Protein AF-0000000083107627 (afdb_homodimer)

Foldseek 3Di:
DVLVVLLVCLCPDPVLVVVLVVLVVVVVVVVVVVQQVQWDADPVGDTHGDPVVVVVVVVVVVDDLVRDDPVVVVVVVVSVVSSVVSSVCSSPVVD/DVLVVLLVCLCPDPVLVVVLVVLVVVVVVVVVVVQQVQWDADPVGDTHGDPVVVVVVVVVVVDDLVRDDPVVVVVVVVSVVSSVVSSVCSSPVVD

Radius of gyration: 18.63 Å; Cα contacts (8 Å, |Δi|>4): 194; chains: 2; bounding box: 38×58×36 Å

pLDDT: mean 94.99, std 8.54, range [47.91, 98.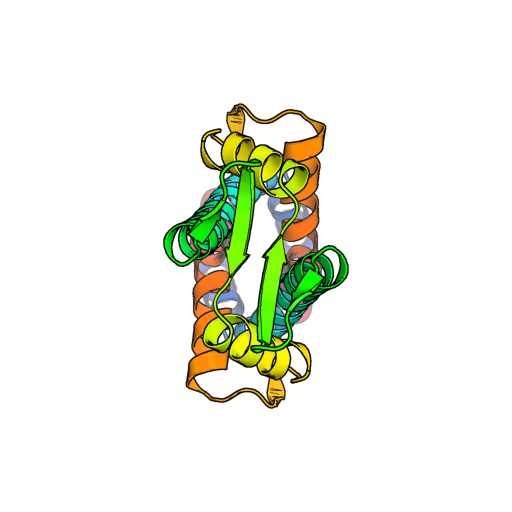94]

Structure (mmCIF, N/CA/C/O backbone):
data_AF-0000000083107627-model_v1
#
loop_
_entity.id
_entity.type
_entity.pdbx_description
1 polymer 'Uncharacterized protein'
#
loop_
_atom_site.group_PDB
_atom_site.id
_atom_site.type_symbol
_atom_site.label_atom_id
_atom_site.label_alt_id
_atom_site.label_comp_id
_atom_site.label_asym_id
_atom_site.label_entity_id
_atom_site.label_seq_id
_atom_site.pdbx_PDB_ins_code
_atom_site.Cartn_x
_atom_site.Cartn_y
_atom_site.Cartn_z
_atom_site.occupancy
_atom_site.B_iso_or_equiv
_atom_site.auth_seq_id
_atom_site.auth_comp_id
_atom_site.auth_asym_id
_atom_site.auth_atom_id
_atom_site.pdbx_PDB_model_num
ATOM 1 N N . MET A 1 1 ? 0.238 24.922 19.984 1 58.12 1 MET A N 1
ATOM 2 C CA . MET A 1 1 ? -0.74 24.125 20.719 1 58.12 1 MET A CA 1
ATOM 3 C C . MET A 1 1 ? -2.041 24 19.938 1 58.12 1 MET A C 1
ATOM 5 O O . MET A 1 1 ? -2.523 22.891 19.703 1 58.12 1 MET A O 1
ATOM 9 N N . GLN A 1 2 ? -2.666 25.109 19.5 1 65.56 2 GLN A N 1
ATOM 10 C CA . GLN A 1 2 ? -3.914 25.141 18.75 1 65.56 2 GLN A CA 1
ATOM 11 C C . GLN A 1 2 ? -3.736 24.516 17.375 1 65.56 2 GLN A C 1
ATOM 13 O O . GLN A 1 2 ? -4.586 23.734 16.922 1 65.56 2 GLN A O 1
ATOM 18 N N . SER A 1 3 ? -2.502 24.594 16.922 1 80.25 3 SER A N 1
ATOM 19 C CA . SER A 1 3 ? -2.219 24.078 15.578 1 80.25 3 SER A CA 1
ATOM 20 C C . SER A 1 3 ? -2.043 22.562 15.586 1 80.25 3 SER A C 1
ATOM 22 O O . SER A 1 3 ? -2.531 21.875 14.688 1 80.25 3 SER A O 1
ATOM 24 N N . ASP A 1 4 ? -1.704 22.078 16.75 1 85.44 4 ASP A N 1
ATOM 25 C CA . ASP A 1 4 ? -1.483 20.641 16.859 1 85.44 4 ASP A CA 1
ATOM 26 C C . ASP A 1 4 ? -2.809 19.891 16.953 1 85.44 4 ASP A C 1
ATOM 28 O O . ASP A 1 4 ? -2.98 18.844 16.328 1 85.44 4 ASP A O 1
ATOM 32 N N . ASN A 1 5 ? -3.664 20.438 17.688 1 89.88 5 ASN A N 1
ATOM 33 C CA . ASN A 1 5 ? -4.965 19.797 17.859 1 89.88 5 ASN A CA 1
ATOM 34 C C . ASN A 1 5 ? -5.746 19.781 16.547 1 89.88 5 ASN A C 1
ATOM 36 O O . ASN A 1 5 ? -6.426 18.797 16.234 1 89.88 5 ASN A O 1
ATOM 40 N N . HIS A 1 6 ? -5.66 20.875 15.906 1 89.44 6 HIS A N 1
ATOM 41 C CA . HIS A 1 6 ? -6.336 20.938 14.609 1 89.44 6 HIS A CA 1
ATOM 42 C C . HIS A 1 6 ? -5.762 19.922 13.633 1 89.44 6 HIS A C 1
ATOM 44 O O . HIS A 1 6 ? -6.512 19.219 12.953 1 89.44 6 HIS A O 1
ATOM 50 N N . ILE A 1 7 ? -4.473 19.812 13.578 1 91.56 7 ILE A N 1
ATOM 51 C CA . ILE A 1 7 ? -3.803 18.859 12.703 1 91.56 7 ILE A CA 1
ATOM 52 C C . ILE A 1 7 ? -4.262 17.438 13.039 1 91.56 7 ILE A C 1
ATOM 54 O O . ILE A 1 7 ? -4.648 16.672 12.148 1 91.56 7 ILE A O 1
ATOM 58 N N . ARG A 1 8 ? -4.293 17.172 14.25 1 92.69 8 ARG A N 1
ATOM 59 C CA . ARG A 1 8 ? -4.695 15.836 14.688 1 92.69 8 ARG A CA 1
ATOM 60 C C . ARG A 1 8 ? -6.156 15.562 14.344 1 92.69 8 ARG A C 1
ATOM 62 O O . ARG A 1 8 ? -6.5 14.477 13.867 1 92.69 8 ARG A O 1
ATOM 69 N N . LYS A 1 9 ? -6.973 16.531 14.625 1 93.75 9 LYS A N 1
ATOM 70 C CA . LYS A 1 9 ? -8.398 16.391 14.344 1 93.75 9 LYS A CA 1
ATOM 71 C C . LYS A 1 9 ? -8.641 16.125 12.859 1 93.75 9 LYS A C 1
ATOM 73 O O . LYS A 1 9 ? -9.414 15.242 12.5 1 93.75 9 LYS A O 1
ATOM 78 N N . VAL A 1 10 ? -7.957 16.812 12 1 94.81 10 VAL A N 1
ATOM 79 C CA . VAL A 1 10 ? -8.133 16.656 10.555 1 94.81 10 VAL A CA 1
ATOM 80 C C . VAL A 1 10 ? -7.609 15.297 10.109 1 94.81 10 VAL A C 1
ATOM 82 O O . VAL A 1 10 ? -8.281 14.578 9.367 1 94.81 10 VAL A O 1
ATOM 85 N N . LEU A 1 11 ? -6.453 14.891 10.625 1 94.56 11 LEU A N 1
ATOM 86 C CA . LEU A 1 11 ? -5.805 13.664 10.172 1 94.56 11 LEU A CA 1
ATOM 87 C C . LEU A 1 11 ? -6.539 12.43 10.695 1 94.56 11 LEU A C 1
ATOM 89 O O . LEU A 1 11 ? -6.438 11.352 10.117 1 94.56 11 LEU A O 1
ATOM 93 N N . GLU A 1 12 ? -7.324 12.672 11.695 1 92.06 12 GLU A N 1
ATOM 94 C CA . GLU A 1 12 ? -8.031 11.547 12.289 1 92.06 12 GLU A CA 1
ATOM 95 C C . GLU A 1 12 ? -9.508 11.547 11.898 1 92.06 12 GLU A C 1
ATOM 97 O O . GLU A 1 12 ? -10.273 10.703 12.352 1 92.06 12 GLU A O 1
ATOM 102 N N . SER A 1 13 ? -9.875 12.453 11.055 1 95.81 13 SER A N 1
ATOM 103 C CA . SER A 1 13 ? -11.273 12.555 10.664 1 95.81 13 SER A CA 1
ATOM 104 C C . SER A 1 13 ? -11.695 11.375 9.797 1 95.81 13 SER A C 1
ATOM 106 O O . SER A 1 13 ? -10.906 10.875 8.992 1 95.81 13 SER A O 1
ATOM 108 N N . ASP A 1 14 ? -12.914 10.992 9.914 1 96 14 ASP A N 1
ATOM 109 C CA . ASP A 1 14 ? -13.477 9.906 9.117 1 96 14 ASP A CA 1
ATOM 110 C C . ASP A 1 14 ? -13.461 10.258 7.629 1 96 14 ASP A C 1
ATOM 112 O O . ASP A 1 14 ? -13.273 9.375 6.785 1 96 14 ASP A O 1
ATOM 116 N N . GLU A 1 15 ? -13.688 11.445 7.375 1 96 15 GLU A N 1
ATOM 117 C CA . GLU A 1 15 ? -13.727 11.883 5.984 1 96 15 GLU A CA 1
ATOM 118 C C . GLU A 1 15 ? -12.375 11.695 5.309 1 96 15 GLU A C 1
ATOM 120 O O . GLU A 1 15 ? -12.289 11.133 4.215 1 96 15 GLU A O 1
ATOM 125 N N . LEU A 1 16 ? -11.375 12.188 5.934 1 97.19 16 LEU A N 1
ATOM 126 C CA . LEU A 1 16 ? -10.047 12.023 5.352 1 97.19 16 LEU A CA 1
ATOM 127 C C . LEU A 1 16 ? -9.664 10.547 5.266 1 97.19 16 LEU A C 1
ATOM 129 O O . LEU A 1 16 ? -9.117 10.102 4.258 1 97.19 16 LEU A O 1
ATOM 133 N N . MET A 1 17 ? -9.938 9.828 6.332 1 97.75 17 MET A N 1
ATOM 134 C CA . MET A 1 17 ? -9.633 8.398 6.348 1 97.75 17 MET A CA 1
ATOM 135 C C . MET A 1 17 ? -10.281 7.699 5.156 1 97.75 17 MET A C 1
ATOM 13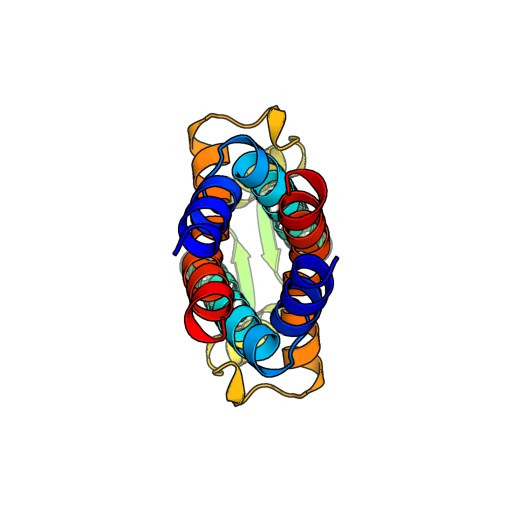7 O O . MET A 1 17 ? -9.633 6.891 4.484 1 97.75 17 MET A O 1
ATOM 141 N N . SER A 1 18 ? -11.516 8.023 4.961 1 97.81 18 SER A N 1
ATOM 142 C CA . SER A 1 18 ? -12.227 7.406 3.848 1 97.81 18 SER A CA 1
ATOM 143 C C . SER A 1 18 ? -11.57 7.754 2.516 1 97.81 18 SER A C 1
ATOM 145 O O . SER A 1 18 ? -11.414 6.891 1.65 1 97.81 18 SER A O 1
ATOM 147 N N . ARG A 1 19 ? -11.172 8.922 2.289 1 98 19 ARG A N 1
ATOM 148 C CA . ARG A 1 19 ? -10.531 9.352 1.052 1 98 19 ARG A CA 1
ATOM 149 C C . ARG A 1 19 ? -9.188 8.648 0.866 1 98 19 ARG A C 1
ATOM 151 O O . ARG A 1 19 ? -8.875 8.172 -0.227 1 98 19 ARG A O 1
ATOM 158 N N . LEU A 1 20 ? -8.422 8.602 1.907 1 98.5 20 LEU A N 1
ATOM 159 C CA . LEU A 1 20 ? -7.117 7.957 1.835 1 98.5 20 LEU A CA 1
ATOM 160 C C . LEU A 1 20 ? -7.262 6.449 1.642 1 98.5 20 LEU A C 1
ATOM 162 O O . LEU A 1 20 ? -6.496 5.84 0.893 1 98.5 20 LEU A O 1
ATOM 166 N N . ALA A 1 21 ? -8.234 5.879 2.311 1 98.56 21 ALA A N 1
ATOM 167 C CA . ALA A 1 21 ? -8.461 4.441 2.182 1 98.56 21 ALA A CA 1
ATOM 168 C C . ALA A 1 21 ? -8.898 4.078 0.764 1 98.56 21 ALA A C 1
ATOM 170 O O . ALA A 1 21 ? -8.555 3.008 0.258 1 98.56 21 ALA A O 1
ATOM 171 N N . ALA A 1 22 ? -9.688 4.949 0.17 1 98.5 22 ALA A N 1
ATOM 172 C CA . ALA A 1 22 ? -10.086 4.727 -1.218 1 98.5 22 ALA A CA 1
ATOM 173 C C . ALA A 1 22 ? -8.875 4.703 -2.139 1 98.5 22 ALA A C 1
ATOM 175 O O . ALA A 1 22 ? -8.781 3.867 -3.041 1 98.5 22 ALA A O 1
ATOM 176 N N . VAL A 1 23 ? -7.906 5.578 -1.954 1 98.06 23 VAL A N 1
ATOM 177 C CA . VAL A 1 23 ? -6.66 5.602 -2.717 1 98.06 23 VAL A CA 1
ATOM 178 C C . VAL A 1 23 ? -5.875 4.316 -2.459 1 98.06 23 VAL A C 1
ATOM 180 O O . VAL A 1 23 ? -5.348 3.707 -3.395 1 98.06 23 VAL A O 1
ATOM 183 N N . GLU A 1 24 ? -5.828 3.951 -1.203 1 98.31 24 GLU A N 1
ATOM 184 C CA . GLU A 1 24 ? -5.168 2.705 -0.831 1 98.31 24 GLU A CA 1
ATOM 185 C C . GLU A 1 24 ? -5.785 1.515 -1.561 1 98.31 24 GLU A C 1
ATOM 187 O O . GLU A 1 24 ? -5.066 0.666 -2.094 1 98.31 24 GLU A O 1
ATOM 192 N N . HIS A 1 25 ? -7.062 1.448 -1.613 1 98.69 25 HIS A N 1
ATOM 193 C CA . HIS A 1 25 ? -7.77 0.374 -2.299 1 98.69 25 HIS A CA 1
ATOM 194 C C . HIS A 1 25 ? -7.414 0.335 -3.781 1 98.69 25 HIS A C 1
ATOM 196 O O . HIS A 1 25 ? -7.078 -0.725 -4.316 1 98.69 25 HIS A O 1
ATOM 202 N N . GLU A 1 26 ? -7.469 1.483 -4.363 1 97.88 26 GLU A N 1
ATOM 203 C CA . GLU A 1 26 ? -7.168 1.561 -5.789 1 97.88 26 GLU A CA 1
ATOM 204 C C . GLU A 1 26 ? -5.73 1.133 -6.074 1 97.88 26 GLU A C 1
ATOM 206 O O . GLU A 1 26 ? -5.469 0.43 -7.051 1 97.88 26 GLU A O 1
ATOM 211 N N . ARG A 1 27 ? -4.875 1.553 -5.277 1 97.5 27 ARG A N 1
ATOM 212 C CA . ARG A 1 27 ? -3.459 1.249 -5.465 1 97.5 27 ARG A CA 1
ATOM 213 C C . ARG A 1 27 ? -3.207 -0.253 -5.383 1 97.5 27 ARG A C 1
ATOM 215 O O . ARG A 1 27 ? -2.613 -0.837 -6.293 1 97.5 27 ARG A O 1
ATOM 222 N N . TRP A 1 28 ? -3.617 -0.887 -4.324 1 97.5 28 TRP A N 1
ATOM 223 C CA . TRP A 1 28 ? -3.311 -2.309 -4.199 1 97.5 28 TRP A CA 1
ATOM 224 C C . TRP A 1 28 ? -4.125 -3.129 -5.191 1 97.5 28 TRP A C 1
ATOM 226 O O . TRP A 1 28 ? -3.66 -4.16 -5.684 1 97.5 28 TRP A O 1
ATOM 236 N N . ALA A 1 29 ? -5.332 -2.668 -5.527 1 98.19 29 ALA A N 1
ATOM 237 C CA . ALA A 1 29 ? -6.109 -3.352 -6.555 1 98.19 29 ALA A CA 1
ATOM 238 C C . ALA A 1 29 ? -5.391 -3.322 -7.902 1 98.19 29 ALA A C 1
ATOM 240 O O . ALA A 1 29 ? -5.352 -4.328 -8.617 1 98.19 29 ALA A O 1
ATOM 241 N N . HIS A 1 30 ? -4.879 -2.189 -8.25 1 97.44 30 HIS A N 1
ATOM 242 C CA . HIS A 1 30 ? -4.129 -2.064 -9.492 1 97.44 30 HIS A CA 1
ATOM 243 C C . HIS A 1 30 ? -2.918 -2.992 -9.5 1 97.44 30 HIS A C 1
ATOM 245 O O . HIS A 1 30 ? -2.66 -3.674 -10.5 1 97.44 30 HIS A O 1
ATOM 251 N N . TRP A 1 31 ? -2.146 -2.992 -8.422 1 96.19 31 TRP A N 1
ATOM 252 C CA . TRP A 1 31 ? -0.985 -3.869 -8.312 1 96.19 31 TRP A CA 1
ATOM 253 C C . TRP A 1 31 ? -1.4 -5.336 -8.391 1 96.19 31 TRP A C 1
ATOM 255 O O . TRP A 1 31 ? -0.764 -6.133 -9.086 1 96.19 31 TRP A O 1
ATOM 265 N N . GLN A 1 32 ? -2.484 -5.68 -7.676 1 97.94 32 GLN A N 1
ATOM 266 C CA . GLN A 1 32 ? -2.957 -7.059 -7.711 1 97.94 32 GLN A CA 1
ATOM 267 C C . GLN A 1 32 ? -3.416 -7.449 -9.109 1 97.94 32 GLN A C 1
ATOM 269 O O . GLN A 1 32 ? -3.176 -8.57 -9.562 1 97.94 32 GLN A O 1
ATOM 274 N N . GLN A 1 33 ? -4.062 -6.559 -9.766 1 98.31 33 GLN A N 1
ATOM 275 C CA . GLN A 1 33 ? -4.453 -6.812 -11.148 1 98.31 33 GLN A CA 1
ATOM 276 C C . GLN A 1 33 ? -3.23 -7.055 -12.031 1 98.31 33 GLN A C 1
ATOM 278 O O . GLN A 1 33 ? -3.254 -7.918 -12.906 1 98.31 33 GLN A O 1
ATOM 283 N N . TYR A 1 34 ? -2.215 -6.246 -11.891 1 98 34 TYR A N 1
ATOM 284 C CA . TYR A 1 34 ? -0.953 -6.445 -12.602 1 98 34 TYR A CA 1
ATOM 285 C C . TYR A 1 34 ? -0.431 -7.863 -12.391 1 98 34 TYR A C 1
ATOM 287 O O . TYR A 1 34 ? -0.009 -8.523 -13.344 1 98 34 TYR A O 1
ATOM 295 N N . VAL A 1 35 ? -0.414 -8.367 -11.117 1 97.88 35 VAL A N 1
ATOM 296 C CA . VAL A 1 35 ? 0.028 -9.727 -10.805 1 97.88 35 VAL A CA 1
ATOM 297 C C . VAL A 1 35 ? -0.824 -10.734 -11.562 1 97.88 35 VAL A C 1
ATOM 299 O O . VAL A 1 35 ? -0.294 -11.672 -12.172 1 97.88 35 VAL A O 1
ATOM 302 N N . HIS A 1 36 ? -2.068 -10.547 -11.539 1 98.38 36 HIS A N 1
ATOM 303 C CA . HIS A 1 36 ? -2.975 -11.453 -12.242 1 98.38 36 HIS A CA 1
ATOM 304 C C . HIS A 1 36 ? -2.717 -11.438 -13.742 1 98.38 36 HIS A C 1
ATOM 306 O O . HIS A 1 36 ? -2.668 -12.5 -14.375 1 98.38 36 HIS A O 1
ATOM 312 N N . ASP A 1 37 ? -2.484 -10.258 -14.25 1 98.19 37 ASP A N 1
ATOM 313 C CA . ASP A 1 37 ? -2.287 -10.102 -15.688 1 98.19 37 ASP A CA 1
ATOM 314 C C . ASP A 1 37 ? -0.979 -10.75 -16.141 1 98.19 37 ASP A C 1
ATOM 316 O O . ASP A 1 37 ? -0.853 -11.172 -17.297 1 98.19 37 ASP A O 1
ATOM 320 N N . HIS A 1 38 ? -0.072 -10.812 -15.297 1 98.06 38 HIS A N 1
ATOM 321 C CA . HIS A 1 38 ? 1.235 -11.352 -15.648 1 98.06 38 HIS A CA 1
ATOM 322 C C . HIS A 1 38 ? 1.35 -12.82 -15.242 1 98.06 38 HIS A C 1
ATOM 324 O O . HIS A 1 38 ? 2.365 -13.461 -15.516 1 98.06 38 HIS A O 1
ATOM 330 N N . GLY A 1 39 ? 0.326 -13.266 -14.523 1 98.44 39 GLY A N 1
ATOM 331 C CA . GLY A 1 39 ? 0.262 -14.68 -14.203 1 98.44 39 GLY A CA 1
ATOM 332 C C . GLY A 1 39 ? -0.558 -15.484 -15.195 1 98.44 39 GLY A C 1
ATOM 333 O O . GLY A 1 39 ? -1.185 -14.914 -16.094 1 98.44 39 GLY A O 1
ATOM 334 N N . GLU A 1 40 ? -0.455 -16.797 -15.047 1 98.5 40 GLU A N 1
ATOM 335 C CA . GLU A 1 40 ? -1.278 -17.703 -15.828 1 98.5 40 GLU A CA 1
ATOM 336 C C . GLU A 1 40 ? -2.385 -18.328 -14.977 1 98.5 40 GLU A C 1
ATOM 338 O O . GLU A 1 40 ? -2.107 -19.016 -14 1 98.5 40 GLU A O 1
ATOM 343 N N . ARG A 1 41 ? -3.543 -18.078 -15.445 1 98.31 41 ARG A N 1
ATOM 344 C CA . ARG A 1 41 ? -4.684 -18.672 -14.766 1 98.31 41 ARG A CA 1
ATOM 345 C C . ARG A 1 41 ? -4.848 -20.141 -15.141 1 98.31 41 ARG A C 1
ATOM 347 O O . ARG A 1 41 ? -4.918 -20.484 -16.328 1 98.31 41 ARG A O 1
ATOM 354 N N . ARG A 1 42 ? -5.008 -20.969 -14.117 1 98.19 42 ARG A N 1
ATOM 355 C CA . ARG A 1 42 ? -5.219 -22.391 -14.375 1 98.19 42 ARG A CA 1
ATOM 356 C C . ARG A 1 42 ? -6.707 -22.734 -14.359 1 98.19 42 ARG A C 1
ATOM 358 O O . ARG A 1 42 ? -7.527 -21.938 -13.914 1 98.19 42 ARG A O 1
ATOM 365 N N . ASP A 1 43 ? -7.035 -23.922 -14.781 1 98.38 43 ASP A N 1
ATOM 366 C CA . ASP A 1 43 ? -8.43 -24.359 -14.898 1 98.38 43 ASP A CA 1
ATOM 367 C C . ASP A 1 43 ? -9.094 -24.406 -13.523 1 98.38 43 ASP A C 1
ATOM 369 O O . ASP A 1 43 ? -10.297 -24.156 -13.406 1 98.38 43 ASP A O 1
ATOM 373 N N . ASP A 1 44 ? -8.32 -24.688 -12.547 1 98.38 44 ASP A N 1
ATOM 374 C CA . ASP A 1 44 ? -8.898 -24.828 -11.211 1 98.38 44 ASP A CA 1
ATOM 375 C C . ASP A 1 44 ? -9.062 -23.469 -10.539 1 98.38 44 ASP A C 1
ATOM 377 O O . ASP A 1 44 ? -9.539 -23.375 -9.406 1 98.38 44 ASP A O 1
ATOM 381 N N . GLY A 1 45 ? -8.594 -22.359 -11.141 1 98.5 45 GLY A N 1
ATOM 382 C CA . GLY A 1 45 ? -8.75 -21.016 -10.617 1 98.5 45 GLY A CA 1
ATOM 383 C C . GLY A 1 45 ? -7.48 -20.469 -9.984 1 98.5 45 GLY A C 1
ATOM 384 O O . GLY A 1 45 ? -7.41 -19.297 -9.625 1 98.5 45 GLY A O 1
ATOM 385 N N . SER A 1 46 ? -6.5 -21.375 -9.867 1 98.81 46 SER A N 1
ATOM 386 C CA . SER A 1 46 ? -5.234 -20.906 -9.312 1 98.81 46 SER A CA 1
ATOM 387 C C . SER A 1 46 ? -4.457 -20.062 -10.32 1 98.81 46 SER A C 1
ATOM 389 O O . SER A 1 46 ? -4.828 -20 -11.492 1 98.81 46 SER A O 1
ATOM 391 N N . LEU A 1 47 ? -3.49 -19.375 -9.805 1 98.88 47 LEU A N 1
ATOM 392 C CA . LEU A 1 47 ? -2.678 -18.469 -10.617 1 98.88 47 LEU A CA 1
ATOM 393 C C . LEU A 1 47 ? -1.198 -18.828 -10.5 1 98.88 47 LEU A C 1
ATOM 395 O O . LEU A 1 47 ? -0.669 -18.938 -9.398 1 98.88 47 LEU A O 1
ATOM 399 N N . VAL A 1 48 ? -0.587 -18.984 -11.594 1 98.88 48 VAL A N 1
ATOM 400 C CA . VAL A 1 48 ? 0.852 -19.234 -11.594 1 98.88 48 VAL A CA 1
ATOM 401 C C . VAL A 1 48 ? 1.597 -17.922 -11.867 1 98.88 48 VAL A C 1
ATOM 403 O O . VAL A 1 48 ? 1.484 -17.344 -12.953 1 98.88 48 VAL A O 1
ATOM 406 N N . VAL A 1 49 ? 2.289 -17.469 -10.906 1 98.81 49 VAL A N 1
ATOM 407 C CA . VAL A 1 49 ? 3.113 -16.266 -11.023 1 98.81 49 VAL A CA 1
ATOM 408 C C . VAL A 1 49 ? 4.492 -16.641 -11.562 1 98.81 49 VAL A C 1
ATOM 410 O O . VAL A 1 49 ? 5.137 -17.562 -11.062 1 98.81 49 VAL A O 1
ATOM 413 N N . PRO A 1 50 ? 4.957 -15.938 -12.547 1 98.81 50 PRO A N 1
ATOM 414 C CA . PRO A 1 50 ? 6.227 -16.297 -13.18 1 98.81 50 PRO A CA 1
ATOM 415 C C . PRO A 1 50 ? 7.402 -16.25 -12.211 1 98.81 50 PRO A C 1
ATOM 417 O O . PRO A 1 50 ? 7.449 -15.367 -11.336 1 98.81 50 PRO A O 1
ATOM 420 N N . ALA A 1 51 ? 8.375 -17.094 -12.461 1 98.75 51 ALA A N 1
ATOM 421 C CA . ALA A 1 51 ? 9.547 -17.25 -11.594 1 98.75 51 ALA A CA 1
ATOM 422 C C . ALA A 1 51 ? 10.312 -15.938 -11.461 1 98.75 51 ALA A C 1
ATOM 424 O O . ALA A 1 51 ? 10.82 -15.617 -10.391 1 98.75 51 ALA A O 1
ATOM 425 N N . GLU A 1 52 ? 10.398 -15.234 -12.547 1 98.38 52 GLU A N 1
ATOM 426 C CA . GLU A 1 52 ? 11.188 -14.008 -12.539 1 98.38 52 GLU A CA 1
ATOM 427 C C . GLU A 1 52 ? 10.586 -12.969 -11.594 1 98.38 52 GLU A C 1
ATOM 429 O O . GLU A 1 52 ? 11.312 -12.266 -10.891 1 98.38 52 GLU A O 1
ATOM 434 N N . LEU A 1 53 ? 9.273 -12.828 -11.633 1 98.12 53 LEU A N 1
ATOM 435 C CA . LEU A 1 53 ? 8.609 -11.906 -10.719 1 98.12 53 LEU A CA 1
ATOM 436 C C . LEU A 1 53 ? 8.766 -12.359 -9.273 1 98.12 53 LEU A C 1
ATOM 438 O O . LEU A 1 53 ? 9.047 -11.539 -8.391 1 98.12 53 LEU A O 1
ATOM 442 N N . VAL A 1 54 ? 8.602 -13.609 -9.031 1 98.69 54 VAL A N 1
ATOM 443 C CA . VAL A 1 54 ? 8.75 -14.172 -7.695 1 98.69 54 VAL A CA 1
ATOM 444 C C . VAL A 1 54 ? 10.156 -13.883 -7.168 1 98.69 54 VAL A C 1
ATOM 446 O O . VAL A 1 54 ? 10.32 -13.414 -6.039 1 98.69 54 VAL A O 1
ATOM 449 N N . ALA A 1 55 ? 11.133 -14.117 -7.992 1 98.56 55 ALA A N 1
ATOM 450 C CA . ALA A 1 55 ? 12.523 -13.898 -7.602 1 98.56 55 ALA A CA 1
ATOM 451 C C . ALA A 1 55 ? 12.781 -12.422 -7.289 1 98.56 55 ALA A C 1
ATOM 453 O O . ALA A 1 55 ? 13.492 -12.102 -6.332 1 98.56 55 ALA A O 1
ATOM 454 N N . ARG A 1 56 ? 12.25 -11.617 -8.141 1 97.69 56 ARG A N 1
ATOM 455 C CA . ARG A 1 56 ? 12.391 -10.188 -7.914 1 97.69 56 ARG A CA 1
ATOM 456 C C . ARG A 1 56 ? 11.812 -9.781 -6.566 1 97.69 56 ARG A C 1
ATOM 458 O O . ARG A 1 56 ? 12.445 -9.055 -5.801 1 97.69 56 ARG A O 1
ATOM 465 N N . TRP A 1 57 ? 10.633 -10.25 -6.281 1 97.94 57 TRP A N 1
ATOM 466 C CA . TRP A 1 57 ? 9.984 -9.867 -5.031 1 97.94 57 TRP A CA 1
ATOM 467 C C . TRP A 1 57 ? 10.664 -10.531 -3.84 1 97.94 57 TRP A C 1
ATOM 469 O O . TRP A 1 57 ? 10.781 -9.93 -2.77 1 97.94 57 TRP A O 1
ATOM 479 N N . ASP A 1 58 ? 11.156 -11.727 -4.008 1 98.44 58 ASP A N 1
ATOM 480 C CA . ASP A 1 58 ? 11.945 -12.352 -2.949 1 98.44 58 ASP A CA 1
ATOM 481 C C . ASP A 1 58 ? 13.125 -11.469 -2.549 1 98.44 58 ASP A C 1
ATOM 483 O O . ASP A 1 58 ? 13.367 -11.258 -1.36 1 98.44 58 ASP A O 1
ATOM 487 N N . ALA A 1 59 ? 13.797 -11.031 -3.508 1 98.25 59 ALA A N 1
ATOM 488 C CA . ALA A 1 59 ? 14.977 -10.203 -3.254 1 98.25 59 ALA A CA 1
ATOM 489 C C . ALA A 1 59 ? 14.594 -8.906 -2.551 1 98.25 59 ALA A C 1
ATOM 491 O O . ALA A 1 59 ? 15.242 -8.5 -1.589 1 98.25 59 ALA A O 1
ATOM 492 N N . GLN A 1 60 ? 13.531 -8.273 -3.025 1 98.25 60 GLN A N 1
ATOM 493 C CA . GLN A 1 60 ? 13.141 -6.992 -2.457 1 98.25 60 GLN A CA 1
ATOM 494 C C . GLN A 1 60 ? 12.578 -7.164 -1.047 1 98.25 60 GLN A C 1
ATOM 496 O O . GLN A 1 60 ? 12.781 -6.305 -0.185 1 98.25 60 GLN A O 1
ATOM 501 N N . ILE A 1 61 ? 11.836 -8.25 -0.805 1 98.38 6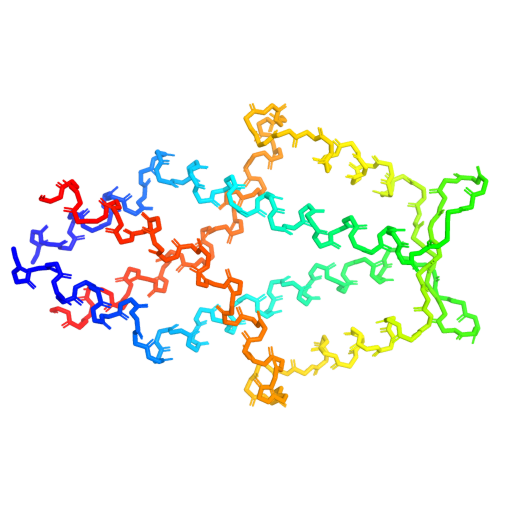1 ILE A N 1
ATOM 502 C CA . ILE A 1 61 ? 11.305 -8.555 0.519 1 98.38 61 ILE A CA 1
ATOM 503 C C . ILE A 1 61 ? 12.453 -8.688 1.519 1 98.38 61 ILE A C 1
ATOM 505 O O . ILE A 1 61 ? 12.344 -8.234 2.66 1 98.38 61 ILE A O 1
ATOM 509 N N . ALA A 1 62 ? 13.508 -9.219 1.105 1 98.25 62 ALA A N 1
ATOM 510 C CA . ALA A 1 62 ? 14.641 -9.508 1.979 1 98.25 62 ALA A CA 1
ATOM 511 C C . ALA A 1 62 ? 15.516 -8.273 2.17 1 98.25 62 ALA A C 1
ATOM 513 O O . ALA A 1 62 ? 16.469 -8.297 2.949 1 98.25 62 ALA A O 1
ATOM 514 N N . THR A 1 63 ? 15.203 -7.168 1.498 1 98.56 63 THR A N 1
ATOM 515 C CA . THR A 1 63 ? 16.047 -5.977 1.491 1 98.56 63 THR A CA 1
ATOM 516 C C . THR A 1 63 ? 15.359 -4.828 2.23 1 98.56 63 THR A C 1
ATOM 518 O O . THR A 1 63 ? 14.188 -4.539 1.986 1 98.56 63 THR A O 1
ATOM 521 N N . SER A 1 64 ? 16.078 -4.27 3.113 1 98.25 64 SER A N 1
ATOM 522 C CA . SER A 1 64 ? 15.516 -3.098 3.781 1 98.25 64 SER A CA 1
ATOM 523 C C . SER A 1 64 ? 15.422 -1.911 2.828 1 98.25 64 SER A C 1
ATOM 525 O O . SER A 1 64 ? 16.141 -1.847 1.833 1 98.25 64 SER A O 1
ATOM 527 N N . TYR A 1 65 ? 14.508 -1.005 3.131 1 98.62 65 TYR A N 1
ATOM 528 C CA . TYR A 1 65 ? 14.305 0.16 2.277 1 98.62 65 TYR A CA 1
ATOM 529 C C . TYR A 1 65 ? 15.625 0.871 2.004 1 98.62 65 TYR A C 1
ATOM 531 O O . TYR A 1 65 ? 15.914 1.239 0.863 1 98.62 65 TYR A O 1
ATOM 539 N N . SER A 1 66 ? 16.406 1.122 3.076 1 98.06 66 SER A N 1
ATOM 540 C CA . SER A 1 66 ? 17.641 1.894 2.967 1 98.06 66 SER A CA 1
ATOM 541 C C . SER A 1 66 ? 18.641 1.215 2.033 1 98.06 66 SER A C 1
ATOM 543 O O . SER A 1 66 ? 19.531 1.865 1.495 1 98.06 66 SER A O 1
ATOM 545 N N . ASP A 1 67 ? 18.453 -0.059 1.775 1 98.44 67 ASP A N 1
ATOM 546 C CA . ASP A 1 67 ? 19.422 -0.822 0.992 1 98.44 67 ASP A CA 1
ATOM 547 C C . ASP A 1 67 ? 18.906 -1.075 -0.422 1 98.44 67 ASP A C 1
ATOM 549 O O . ASP A 1 67 ? 19.609 -1.676 -1.244 1 98.44 67 ASP A O 1
ATOM 553 N N . LEU A 1 68 ? 17.734 -0.627 -0.713 1 98.44 68 LEU A N 1
ATOM 554 C CA . LEU A 1 68 ? 17.188 -0.764 -2.057 1 98.44 68 LEU A CA 1
ATOM 555 C C . LEU A 1 68 ? 17.953 0.095 -3.053 1 98.44 68 LEU A C 1
ATOM 557 O O . LEU A 1 68 ? 18.625 1.059 -2.664 1 98.44 68 LEU A O 1
ATOM 561 N N . SER A 1 69 ? 17.891 -0.268 -4.367 1 98.19 69 SER A N 1
ATOM 562 C CA . SER A 1 69 ? 18.391 0.627 -5.402 1 98.19 69 SER A CA 1
ATOM 563 C C . SER A 1 69 ? 17.625 1.941 -5.422 1 98.19 69 SER A C 1
ATOM 565 O O . SER A 1 69 ? 16.516 2.027 -4.875 1 98.19 69 SER A O 1
ATOM 567 N N . LYS A 1 70 ? 18.188 2.979 -6 1 97.81 70 LYS A N 1
ATOM 568 C CA . LYS A 1 70 ? 17.531 4.273 -6.09 1 97.81 70 LYS A CA 1
ATOM 569 C C . LYS A 1 70 ? 16.203 4.16 -6.836 1 97.81 70 LYS A C 1
ATOM 571 O O . LYS A 1 70 ? 15.219 4.812 -6.469 1 97.81 70 LYS A O 1
ATOM 576 N N . GLU A 1 71 ? 16.156 3.35 -7.84 1 97.88 71 GLU A N 1
ATOM 577 C CA . GLU A 1 71 ? 14.93 3.146 -8.609 1 97.88 71 GLU A CA 1
ATOM 578 C C . GLU A 1 71 ? 13.836 2.506 -7.762 1 97.88 71 GLU A C 1
ATOM 580 O O . GLU A 1 71 ? 12.672 2.91 -7.824 1 97.88 71 GLU A O 1
ATOM 585 N N . GLU A 1 72 ? 14.211 1.546 -6.973 1 97.94 72 GLU A N 1
ATOM 586 C CA . GLU A 1 72 ? 13.258 0.869 -6.105 1 97.94 72 GLU A CA 1
ATOM 587 C C . GLU A 1 72 ? 12.758 1.797 -4.996 1 97.94 72 GLU A C 1
ATOM 589 O O . GLU A 1 72 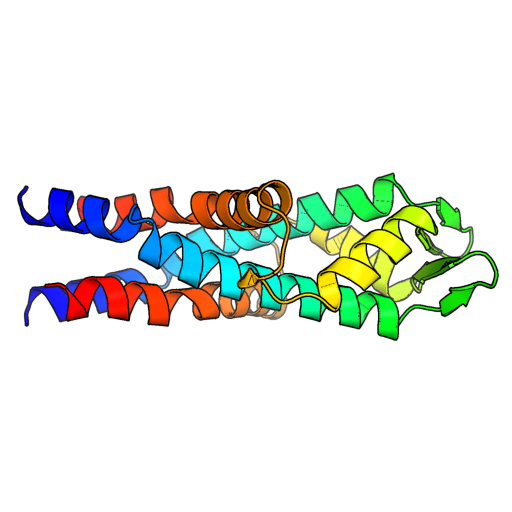? 11.578 1.795 -4.664 1 97.94 72 GLU A O 1
ATOM 594 N N . GLN A 1 73 ? 13.641 2.562 -4.441 1 98.25 73 GLN A N 1
ATOM 595 C CA . GLN A 1 73 ? 13.227 3.566 -3.465 1 98.25 73 GLN A CA 1
ATOM 596 C C . GLN A 1 73 ? 12.227 4.547 -4.07 1 98.25 73 GLN A C 1
ATOM 598 O O . GLN A 1 73 ? 11.219 4.875 -3.449 1 98.25 73 GLN A O 1
ATOM 603 N N . GLN A 1 74 ? 12.539 4.996 -5.254 1 97.94 74 GLN A N 1
ATOM 604 C CA . GLN A 1 74 ? 11.656 5.934 -5.938 1 97.94 74 GLN A CA 1
ATOM 605 C C . GLN A 1 74 ? 10.281 5.32 -6.172 1 97.94 74 GLN A C 1
ATOM 607 O O . GLN A 1 74 ? 9.266 6.012 -6.082 1 97.94 74 GLN A O 1
ATOM 612 N N . SER A 1 75 ? 10.211 4.023 -6.438 1 97.69 75 SER A N 1
ATOM 613 C CA . SER A 1 75 ? 8.938 3.338 -6.641 1 97.69 75 SER A CA 1
ATOM 614 C C . SER A 1 75 ? 8.086 3.375 -5.379 1 97.69 75 SER A C 1
ATOM 616 O O . SER A 1 75 ? 6.883 3.648 -5.445 1 97.69 75 SER A O 1
ATOM 618 N N . ASP A 1 76 ? 8.742 3.18 -4.211 1 98.12 76 ASP A N 1
ATOM 619 C CA . ASP A 1 76 ? 8.031 3.273 -2.939 1 98.12 76 ASP A CA 1
ATOM 620 C C . ASP A 1 76 ? 7.578 4.707 -2.668 1 98.12 76 ASP A C 1
ATOM 622 O O . ASP A 1 76 ? 6.469 4.93 -2.184 1 98.12 76 ASP A O 1
ATOM 626 N N . GLN A 1 77 ? 8.438 5.66 -3.02 1 98 77 GLN A N 1
ATOM 627 C CA . GLN A 1 77 ? 8.117 7.066 -2.809 1 98 77 GLN A CA 1
ATOM 628 C C . GLN A 1 77 ? 6.941 7.5 -3.686 1 98 77 GLN A C 1
ATOM 630 O O . GLN A 1 77 ? 6.082 8.266 -3.248 1 98 77 GLN A O 1
ATOM 635 N N . ASP A 1 78 ? 6.914 7.012 -4.875 1 97.44 78 ASP A N 1
ATOM 636 C CA . ASP A 1 78 ? 5.832 7.348 -5.793 1 97.44 78 ASP A CA 1
ATOM 637 C C . ASP A 1 78 ? 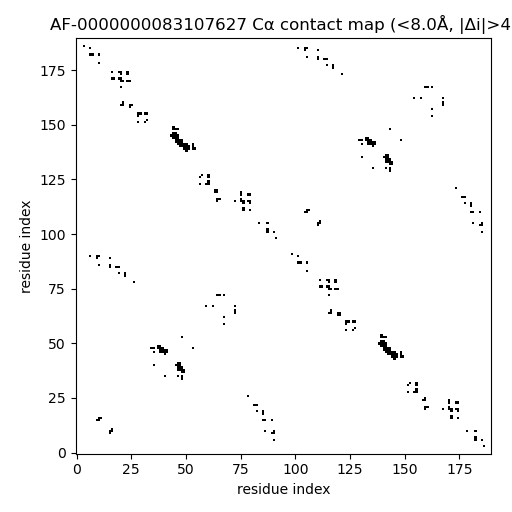4.488 6.855 -5.258 1 97.44 78 ASP A C 1
ATOM 639 O O . ASP A 1 78 ? 3.459 7.504 -5.461 1 97.44 78 ASP A O 1
ATOM 643 N N . GLN A 1 79 ? 4.461 5.738 -4.586 1 97.19 79 GLN A N 1
ATOM 644 C CA . GLN A 1 79 ? 3.223 5.258 -3.98 1 97.19 79 GLN A CA 1
ATOM 645 C C . GLN A 1 79 ? 2.775 6.172 -2.844 1 97.19 79 GLN A C 1
ATOM 647 O O . GLN A 1 79 ? 1.59 6.488 -2.723 1 97.19 79 GLN A O 1
ATOM 652 N N . VAL A 1 80 ? 3.727 6.648 -2.041 1 97.31 80 VAL A N 1
ATOM 653 C CA . VAL A 1 80 ? 3.43 7.555 -0.936 1 97.31 80 VAL A CA 1
ATOM 654 C C . VAL A 1 80 ? 2.889 8.875 -1.478 1 97.31 80 VAL A C 1
ATOM 656 O O . VAL A 1 80 ? 1.938 9.438 -0.93 1 97.31 80 VAL A O 1
ATOM 659 N N . ARG A 1 81 ? 3.438 9.336 -2.561 1 96.75 81 ARG A N 1
ATOM 660 C CA . ARG A 1 81 ? 3.086 10.641 -3.123 1 96.75 81 ARG A CA 1
ATOM 661 C C . ARG A 1 81 ? 1.619 10.672 -3.539 1 96.75 81 ARG A C 1
ATOM 663 O O . ARG A 1 81 ? 1.022 11.75 -3.629 1 96.75 81 ARG A O 1
ATOM 670 N N . ARG A 1 82 ? 1.022 9.57 -3.686 1 95.94 82 ARG A N 1
ATOM 671 C CA . ARG A 1 82 ? -0.38 9.516 -4.086 1 95.94 82 ARG A CA 1
ATOM 672 C C . ARG A 1 82 ? -1.288 10.008 -2.961 1 95.94 82 ARG A C 1
ATOM 674 O O . ARG A 1 82 ? -2.41 10.445 -3.211 1 95.94 82 ARG A O 1
ATOM 681 N N . TYR A 1 83 ? -0.767 9.938 -1.744 1 97 83 TYR A N 1
ATOM 682 C CA . TYR A 1 83 ? -1.573 10.297 -0.584 1 97 83 TYR A CA 1
ATOM 683 C C . TYR A 1 83 ? -1.434 11.781 -0.262 1 97 83 TYR A C 1
ATOM 685 O O . TYR A 1 83 ? -2.348 12.391 0.298 1 97 83 TYR A O 1
ATOM 693 N N . LEU A 1 84 ? -0.293 12.344 -0.582 1 95.38 84 LEU A N 1
ATOM 694 C CA . LEU A 1 84 ? 0.127 13.617 -0.006 1 95.38 84 LEU A CA 1
ATOM 695 C C . LEU A 1 84 ? -0.767 14.758 -0.491 1 95.38 84 LEU A C 1
ATOM 697 O O . LEU A 1 84 ? -1.154 15.625 0.293 1 95.38 84 LEU A O 1
ATOM 701 N N . PRO A 1 85 ? -1.222 14.781 -1.799 1 94.88 85 PRO A N 1
ATOM 702 C CA . PRO A 1 85 ? -2.098 15.883 -2.215 1 94.88 85 PRO A CA 1
ATOM 703 C C . PRO A 1 85 ? -3.416 15.914 -1.442 1 94.88 85 PRO A C 1
ATOM 705 O O . PRO A 1 85 ? -3.959 16.984 -1.181 1 94.88 85 PRO A O 1
ATOM 708 N N . ILE A 1 86 ? -3.896 14.766 -1.091 1 96.88 86 ILE A N 1
ATOM 709 C CA . ILE A 1 86 ? -5.148 14.664 -0.349 1 96.88 86 ILE A CA 1
ATOM 710 C C . ILE A 1 86 ? -4.953 15.203 1.066 1 96.88 86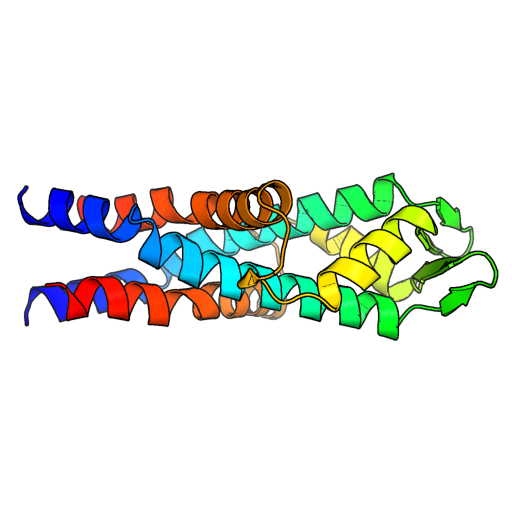 ILE A C 1
ATOM 712 O O . ILE A 1 86 ? -5.812 15.922 1.59 1 96.88 86 ILE A O 1
ATOM 716 N N . ILE A 1 87 ? -3.826 14.867 1.66 1 96.19 87 ILE A N 1
ATOM 717 C CA . ILE A 1 87 ? -3.51 15.305 3.016 1 96.19 87 ILE A CA 1
ATOM 718 C C . ILE A 1 87 ? -3.303 16.812 3.037 1 96.19 87 ILE A C 1
ATOM 720 O O . ILE A 1 87 ? -3.83 17.516 3.91 1 96.19 87 ILE A O 1
ATOM 724 N N . VAL A 1 88 ? -2.576 17.312 2.057 1 93.94 88 VAL A N 1
ATOM 725 C CA . VAL A 1 88 ? -2.346 18.734 1.935 1 93.94 88 VAL A CA 1
ATOM 726 C C . VAL A 1 88 ? -3.682 19.469 1.795 1 93.94 88 VAL A C 1
ATOM 728 O O . VAL A 1 88 ? -3.939 20.453 2.496 1 93.94 88 VAL A O 1
ATOM 731 N N . ASP A 1 89 ? -4.5 19 0.932 1 94.62 89 ASP A N 1
ATOM 732 C CA . ASP A 1 89 ? -5.809 19.594 0.709 1 94.62 89 ASP A CA 1
ATOM 733 C C . ASP A 1 89 ? -6.629 19.625 1.998 1 94.62 89 ASP A C 1
ATOM 735 O O . ASP A 1 89 ? -7.234 20.641 2.332 1 94.62 89 ASP A O 1
ATOM 739 N N . ALA A 1 90 ? -6.648 18.562 2.689 1 94.62 90 ALA A N 1
ATOM 740 C CA . ALA A 1 90 ? -7.445 18.453 3.908 1 94.62 90 ALA A CA 1
ATOM 741 C C . ALA A 1 90 ? -6.949 19.438 4.973 1 94.62 90 ALA A C 1
ATOM 743 O O . ALA A 1 90 ? -7.746 20.016 5.711 1 94.62 90 ALA A O 1
ATOM 744 N N . LEU A 1 91 ? -5.645 19.609 5.031 1 93.56 91 LEU A N 1
ATOM 745 C CA . LEU A 1 91 ? -5.055 20.422 6.086 1 93.56 91 LEU A CA 1
ATOM 746 C C . LEU A 1 91 ? -5.105 21.906 5.723 1 93.56 91 LEU A C 1
ATOM 748 O O . LEU A 1 91 ? -5.113 22.766 6.605 1 93.56 91 LEU A O 1
ATOM 752 N N . THR A 1 92 ? -5.129 22.203 4.465 1 90.06 92 THR A N 1
ATOM 753 C CA . THR A 1 92 ? -5.062 23.609 4.07 1 90.06 92 THR A CA 1
ATOM 754 C C . THR A 1 92 ? -6.457 24.156 3.766 1 90.06 92 THR A C 1
ATOM 756 O O . THR A 1 92 ? -6.668 25.359 3.752 1 90.06 92 THR A O 1
ATOM 759 N N . ARG A 1 93 ? -7.391 23.422 3.316 1 80.62 93 ARG A N 1
ATOM 760 C CA . ARG A 1 93 ? -8.75 23.891 3.094 1 80.62 93 ARG A CA 1
ATOM 761 C C . ARG A 1 93 ? -9.461 24.156 4.414 1 80.62 93 ARG A C 1
ATOM 763 O O . ARG A 1 93 ? -10.273 25.078 4.52 1 80.62 93 ARG A O 1
ATOM 770 N N . GLU A 1 94 ? -9.43 23.156 5.301 1 60.53 94 GLU A N 1
ATOM 771 C CA . GLU A 1 94 ? -10.188 23.359 6.535 1 60.53 94 GLU A CA 1
ATOM 772 C C . GLU A 1 94 ? -9.492 24.359 7.453 1 60.53 94 GLU A C 1
ATOM 774 O O . GLU A 1 94 ? -10.008 24.688 8.523 1 60.53 94 GLU A O 1
ATOM 779 N N . GLY A 1 95 ? -8.281 24.766 7.191 1 48.06 95 GLY A N 1
ATOM 780 C CA . GLY A 1 95 ? -7.777 25.891 7.969 1 48.06 95 GLY A CA 1
ATOM 781 C C . GLY A 1 95 ? -8.117 27.234 7.363 1 48.06 95 GLY A C 1
ATOM 782 O O . GLY A 1 95 ? -8.469 27.312 6.184 1 48.06 95 GLY A O 1
ATOM 783 N N . MET B 1 1 ? -1.994 31.484 5.77 1 57.88 1 MET B N 1
ATOM 784 C CA . MET B 1 1 ? -1.009 31.562 4.695 1 57.88 1 MET B CA 1
ATOM 785 C C . MET B 1 1 ? 0.323 30.953 5.129 1 57.88 1 MET B C 1
ATOM 787 O O . MET B 1 1 ? 0.869 30.094 4.449 1 57.88 1 MET B O 1
ATOM 791 N N . GLN B 1 2 ? 0.88 31.391 6.289 1 66.25 2 GLN B N 1
ATOM 792 C CA . GLN B 1 2 ? 2.148 30.906 6.824 1 66.25 2 GLN B CA 1
ATOM 793 C C . GLN B 1 2 ? 2.047 29.453 7.238 1 66.25 2 GLN B C 1
ATOM 795 O O . GLN B 1 2 ? 2.949 28.656 6.961 1 66.25 2 GLN B O 1
ATOM 800 N N . SER B 1 3 ? 0.833 29.078 7.562 1 80.31 3 SER B N 1
ATOM 801 C CA . SER B 1 3 ? 0.622 27.719 8.039 1 80.31 3 SER B CA 1
ATOM 802 C C . SER B 1 3 ? 0.531 26.734 6.879 1 80.31 3 SER B C 1
ATOM 804 O O . SER B 1 3 ? 1.095 25.641 6.941 1 80.31 3 SER B O 1
ATOM 806 N N . ASP B 1 4 ? 0.177 27.281 5.754 1 85.5 4 ASP B N 1
ATOM 807 C CA . ASP B 1 4 ? 0.039 26.422 4.586 1 85.5 4 ASP B CA 1
ATOM 808 C C . ASP B 1 4 ? 1.402 26.078 3.984 1 85.5 4 ASP B C 1
ATOM 810 O O . ASP B 1 4 ? 1.655 24.938 3.596 1 85.5 4 ASP B O 1
ATOM 814 N N . ASN B 1 5 ? 2.199 27.047 3.939 1 89.69 5 ASN B N 1
ATOM 815 C CA . ASN B 1 5 ? 3.529 26.828 3.377 1 89.69 5 ASN B CA 1
ATOM 816 C C . ASN B 1 5 ? 4.352 25.875 4.23 1 89.69 5 ASN B C 1
ATOM 818 O O . ASN B 1 5 ? 5.102 25.047 3.699 1 89.69 5 ASN B O 1
ATOM 822 N N . HIS B 1 6 ? 4.215 26.094 5.484 1 89.25 6 HIS B N 1
ATOM 823 C CA . HIS B 1 6 ? 4.93 25.203 6.391 1 89.25 6 HIS B CA 1
ATOM 824 C C . HIS B 1 6 ? 4.453 23.766 6.238 1 89.25 6 HIS B C 1
ATOM 826 O O . HIS B 1 6 ? 5.266 22.844 6.172 1 89.25 6 HIS B O 1
ATOM 832 N N . ILE B 1 7 ? 3.184 23.578 6.148 1 91.38 7 ILE B N 1
ATOM 833 C CA . ILE B 1 7 ? 2.602 22.25 5.973 1 91.38 7 ILE B CA 1
ATOM 834 C C . ILE B 1 7 ? 3.135 21.609 4.688 1 91.38 7 ILE B C 1
ATOM 836 O O . ILE B 1 7 ? 3.594 20.469 4.691 1 91.38 7 ILE B O 1
ATOM 840 N N . ARG B 1 8 ? 3.148 22.359 3.693 1 92.69 8 ARG B N 1
ATOM 841 C CA . ARG B 1 8 ? 3.619 21.859 2.406 1 92.69 8 ARG B CA 1
ATOM 842 C C . ARG B 1 8 ? 5.105 21.516 2.461 1 92.69 8 ARG B C 1
ATOM 844 O O . ARG B 1 8 ? 5.527 20.484 1.952 1 92.69 8 ARG B O 1
ATOM 851 N N . LYS B 1 9 ? 5.852 22.406 3.041 1 93.69 9 LYS B N 1
ATOM 852 C CA . LYS B 1 9 ? 7.289 22.188 3.148 1 93.69 9 LYS B CA 1
ATOM 853 C C . LYS B 1 9 ? 7.594 20.906 3.91 1 93.69 9 LYS B C 1
ATOM 855 O O . LYS B 1 9 ? 8.438 20.109 3.486 1 93.69 9 LYS B O 1
ATOM 860 N N . VAL B 1 10 ? 6.879 20.641 4.973 1 94.81 10 VAL B N 1
ATOM 861 C CA . VAL B 1 10 ? 7.109 19.453 5.797 1 94.81 10 VAL B CA 1
ATOM 862 C C . VAL B 1 10 ? 6.684 18.203 5.031 1 94.81 10 VAL B C 1
ATOM 864 O O . VAL B 1 10 ? 7.426 17.219 4.98 1 94.81 10 VAL B O 1
ATOM 867 N N . LEU B 1 11 ? 5.551 18.266 4.352 1 94.5 11 LEU B N 1
ATOM 868 C CA . LEU B 1 11 ? 4.992 17.094 3.695 1 94.5 11 LEU B CA 1
ATOM 869 C C . LEU B 1 11 ? 5.785 16.75 2.439 1 94.5 11 LEU B C 1
ATOM 871 O O . LEU B 1 11 ? 5.766 15.602 1.985 1 94.5 11 LEU B O 1
ATOM 875 N N . GLU B 1 12 ? 6.523 17.703 2.004 1 91.94 12 GLU B N 1
ATOM 876 C CA . GLU B 1 12 ? 7.277 17.469 0.778 1 91.94 12 GLU B CA 1
ATOM 877 C C . GLU B 1 12 ? 8.758 17.266 1.074 1 91.94 12 GLU B C 1
ATOM 879 O O . GLU B 1 12 ? 9.57 17.109 0.154 1 91.94 12 GLU B O 1
ATOM 884 N N . SER B 1 13 ? 9.102 17.219 2.311 1 95.75 13 SER B N 1
ATOM 885 C CA . SER B 1 13 ? 10.508 17.078 2.682 1 95.75 13 SER B CA 1
ATOM 886 C C . SER B 1 13 ? 11.023 15.68 2.355 1 95.75 13 SER B C 1
ATOM 888 O O . SER B 1 13 ? 10.289 14.695 2.475 1 95.75 13 SER B O 1
ATOM 890 N N . ASP B 1 14 ? 12.266 15.602 2.023 1 95.88 14 ASP B N 1
ATOM 891 C CA . ASP B 1 14 ? 12.914 14.328 1.726 1 95.88 14 ASP B CA 1
ATOM 892 C C . ASP B 1 14 ? 12.922 13.414 2.949 1 95.88 14 ASP B C 1
ATOM 894 O O . ASP B 1 14 ? 12.812 12.195 2.818 1 95.88 14 ASP B O 1
ATOM 898 N N . GLU B 1 15 ? 13.07 14 4.027 1 95.94 15 GLU B N 1
ATOM 899 C CA . GLU B 1 15 ? 13.125 13.219 5.262 1 95.94 15 GLU B CA 1
ATOM 900 C C . GLU B 1 15 ? 11.805 12.5 5.516 1 95.94 15 GLU B C 1
ATOM 902 O O . GLU B 1 15 ? 11.781 11.297 5.785 1 95.94 15 GLU B O 1
ATOM 907 N N . LEU B 1 16 ? 10.758 13.234 5.453 1 97.12 16 LEU B N 1
ATOM 908 C CA . LEU B 1 16 ? 9.461 12.602 5.664 1 97.12 16 LEU B CA 1
ATOM 909 C C . LEU B 1 16 ? 9.18 11.57 4.582 1 97.12 16 LEU B C 1
ATOM 911 O O . LEU B 1 16 ? 8.68 10.477 4.875 1 97.12 16 LEU B O 1
ATOM 915 N N . MET B 1 17 ? 9.461 11.945 3.363 1 97.75 17 MET B N 1
ATOM 916 C CA . MET B 1 17 ? 9.258 11.016 2.254 1 97.75 17 MET B CA 1
ATOM 917 C C . MET B 1 17 ? 9.977 9.695 2.508 1 97.75 17 MET B C 1
ATOM 919 O O . MET B 1 17 ? 9.398 8.625 2.311 1 97.75 17 MET B O 1
ATOM 923 N N . SER B 1 18 ? 11.203 9.836 2.92 1 97.81 18 SER B N 1
ATOM 924 C CA . SER B 1 18 ? 11.977 8.625 3.186 1 97.81 18 SER B CA 1
ATOM 925 C C . SER B 1 18 ? 11.344 7.793 4.293 1 97.81 18 SER B C 1
ATOM 927 O O . SER B 1 18 ? 11.258 6.57 4.188 1 97.81 18 SER B O 1
ATOM 929 N N . ARG B 1 19 ? 10.875 8.344 5.312 1 98 19 ARG B N 1
ATOM 930 C CA . ARG B 1 19 ? 10.234 7.633 6.418 1 98 19 ARG B CA 1
ATOM 931 C C . ARG B 1 19 ? 8.945 6.957 5.965 1 98 19 ARG B C 1
ATOM 933 O O . ARG B 1 19 ? 8.703 5.797 6.297 1 98 19 ARG B O 1
ATOM 940 N N . LEU B 1 20 ? 8.164 7.664 5.234 1 98.5 20 LEU B N 1
ATOM 941 C CA . LEU B 1 20 ? 6.906 7.113 4.75 1 98.5 20 LEU B CA 1
ATOM 942 C C . LEU B 1 20 ? 7.152 6.008 3.732 1 98.5 20 LEU B C 1
ATOM 944 O O . LEU B 1 20 ? 6.449 4.992 3.727 1 98.5 20 LEU B O 1
ATOM 948 N N . ALA B 1 21 ? 8.133 6.219 2.895 1 98.56 21 ALA B N 1
ATOM 949 C CA . ALA B 1 21 ? 8.453 5.215 1.888 1 98.56 21 ALA B CA 1
ATOM 950 C C . ALA B 1 21 ? 8.953 3.926 2.539 1 98.56 21 ALA B C 1
ATOM 952 O O . ALA B 1 21 ? 8.688 2.828 2.039 1 98.56 21 ALA B O 1
ATOM 953 N N . ALA B 1 22 ? 9.711 4.07 3.611 1 98.5 22 ALA B N 1
ATOM 954 C CA . ALA B 1 22 ? 10.156 2.893 4.348 1 98.5 22 ALA B CA 1
ATOM 955 C C . ALA B 1 22 ? 8.977 2.1 4.891 1 98.5 22 ALA B C 1
ATOM 957 O O . ALA B 1 22 ? 8.961 0.868 4.832 1 98.5 22 ALA B O 1
ATOM 958 N N . VAL B 1 23 ? 7.949 2.748 5.406 1 98.06 23 VAL B N 1
ATOM 959 C CA . VAL B 1 23 ? 6.727 2.104 5.879 1 98.06 23 VAL B CA 1
ATOM 960 C C . VAL B 1 23 ? 6.02 1.426 4.707 1 98.06 23 VAL B C 1
ATOM 962 O O . VAL B 1 23 ? 5.562 0.287 4.828 1 98.06 23 VAL B O 1
ATOM 965 N N . GLU B 1 24 ? 5.957 2.146 3.613 1 98.31 24 GLU B N 1
ATOM 966 C CA . GLU B 1 24 ? 5.367 1.588 2.402 1 98.31 24 GLU B CA 1
ATOM 967 C C . GLU B 1 24 ? 6.082 0.306 1.98 1 98.31 24 GLU B C 1
ATOM 969 O O . GLU B 1 24 ? 5.434 -0.691 1.651 1 98.31 24 GLU B O 1
ATOM 974 N N . HIS B 1 25 ? 7.367 0.303 2.008 1 98.75 25 HIS B N 1
ATOM 975 C CA . HIS B 1 25 ? 8.164 -0.866 1.654 1 98.75 25 HIS B CA 1
ATOM 976 C C . HIS B 1 25 ? 7.848 -2.045 2.57 1 98.75 25 HIS B C 1
ATOM 978 O O . HIS B 1 25 ? 7.598 -3.154 2.096 1 98.75 25 HIS B O 1
ATOM 984 N N . GLU B 1 26 ? 7.848 -1.752 3.82 1 97.94 26 GLU B N 1
ATOM 985 C CA . GLU B 1 26 ? 7.586 -2.809 4.793 1 97.94 26 GLU B CA 1
ATOM 986 C C . GLU B 1 26 ? 6.188 -3.393 4.605 1 97.94 26 GLU B C 1
ATOM 988 O O . GLU B 1 26 ? 6 -4.609 4.695 1 97.94 26 GLU B O 1
ATOM 993 N N . ARG B 1 27 ? 5.289 -2.568 4.371 1 97.62 27 ARG B N 1
ATOM 994 C CA . ARG B 1 27 ? 3.9 -2.996 4.223 1 97.62 27 ARG B CA 1
ATOM 995 C C . ARG B 1 27 ? 3.736 -3.916 3.02 1 97.62 27 ARG B C 1
ATOM 997 O O . ARG B 1 27 ? 3.211 -5.023 3.146 1 97.62 27 ARG B O 1
ATOM 1004 N N . TRP B 1 28 ? 4.145 -3.49 1.863 1 97.5 28 TRP B N 1
ATOM 1005 C CA . TRP B 1 28 ? 3.92 -4.328 0.691 1 97.5 28 TRP B CA 1
ATOM 1006 C C . TRP B 1 28 ? 4.816 -5.562 0.727 1 97.5 28 TRP B C 1
ATOM 1008 O O . TRP B 1 28 ? 4.43 -6.629 0.24 1 97.5 28 TRP B O 1
ATOM 1018 N N . ALA B 1 29 ? 6.004 -5.441 1.336 1 98.19 29 ALA B N 1
ATOM 1019 C CA . ALA B 1 29 ? 6.852 -6.617 1.498 1 98.19 29 ALA B CA 1
ATOM 1020 C C . ALA B 1 29 ? 6.172 -7.668 2.367 1 98.19 29 ALA B C 1
ATOM 1022 O O . ALA B 1 29 ? 6.219 -8.859 2.059 1 98.19 29 ALA B O 1
ATOM 1023 N N . HIS B 1 30 ? 5.59 -7.246 3.439 1 97.44 30 HIS B N 1
ATOM 1024 C CA . HIS B 1 30 ? 4.871 -8.164 4.312 1 97.44 30 HIS B CA 1
ATOM 1025 C C . HIS B 1 30 ? 3.719 -8.836 3.574 1 97.44 30 HIS B C 1
ATOM 1027 O O . HIS B 1 30 ? 3.531 -10.055 3.686 1 97.44 30 HIS B O 1
ATOM 1033 N N . TRP B 1 31 ? 2.922 -8.055 2.85 1 96.25 31 TRP B N 1
ATOM 1034 C CA . TRP B 1 31 ? 1.814 -8.609 2.076 1 96.25 31 TRP B CA 1
ATOM 1035 C C . TRP B 1 31 ? 2.322 -9.578 1.017 1 96.25 31 TRP B C 1
ATOM 1037 O O . TRP B 1 31 ? 1.755 -10.664 0.833 1 96.25 31 TRP B O 1
ATOM 1047 N N . GLN B 1 32 ? 3.396 -9.188 0.334 1 97.94 32 GLN B N 1
ATOM 1048 C CA . GLN B 1 32 ? 3.961 -10.07 -0.683 1 97.94 32 GLN B CA 1
ATOM 1049 C C . GLN B 1 32 ? 4.48 -11.359 -0.063 1 97.94 32 GLN B C 1
ATOM 1051 O O . GLN B 1 32 ? 4.324 -12.438 -0.64 1 97.94 32 GLN B O 1
ATOM 1056 N N . GLN B 1 33 ? 5.094 -11.25 1.056 1 98.31 33 GLN B N 1
ATOM 1057 C CA . GLN B 1 33 ? 5.539 -12.445 1.762 1 98.31 33 GLN B CA 1
ATOM 1058 C C . GLN B 1 33 ? 4.359 -13.352 2.107 1 98.31 33 GLN B C 1
ATOM 1060 O O . GLN B 1 33 ? 4.465 -14.578 2.014 1 98.31 33 GLN B O 1
ATOM 1065 N N . TYR B 1 34 ? 3.293 -12.797 2.604 1 98 34 TYR B N 1
ATOM 1066 C CA . TYR B 1 34 ? 2.068 -13.539 2.869 1 98 34 TYR B CA 1
ATOM 1067 C C . TYR B 1 34 ? 1.629 -14.32 1.636 1 98 34 TYR B C 1
ATOM 1069 O O . TYR B 1 34 ? 1.278 -15.5 1.732 1 98 34 TYR B O 1
ATOM 1077 N N . VAL B 1 35 ? 1.601 -13.68 0.432 1 97.81 35 VAL B N 1
ATOM 1078 C CA . VAL B 1 35 ? 1.233 -14.328 -0.82 1 97.81 35 VAL B CA 1
ATOM 1079 C C . VAL B 1 35 ? 2.17 -15.508 -1.082 1 97.81 35 VAL B C 1
ATOM 1081 O O . VAL B 1 35 ? 1.718 -16.609 -1.416 1 97.81 35 VAL B O 1
ATOM 1084 N N . HIS B 1 36 ? 3.404 -15.281 -0.91 1 98.31 36 HIS B N 1
ATOM 1085 C CA . HIS B 1 36 ? 4.387 -16.328 -1.129 1 98.31 36 HIS B CA 1
ATOM 1086 C C . HIS B 1 36 ? 4.176 -17.5 -0.161 1 98.31 36 HIS B C 1
ATOM 1088 O O . HIS B 1 36 ? 4.215 -18.656 -0.563 1 98.31 36 HIS B O 1
ATOM 1094 N N . ASP B 1 37 ? 3.881 -17.141 1.068 1 98.19 37 ASP B N 1
ATOM 1095 C CA . ASP B 1 37 ? 3.719 -18.156 2.109 1 98.19 37 ASP B CA 1
ATOM 1096 C C . ASP B 1 37 ? 2.467 -19 1.869 1 98.19 37 ASP B C 1
ATOM 1098 O O . ASP B 1 37 ? 2.4 -20.156 2.287 1 98.19 37 ASP B O 1
ATOM 1102 N N . HIS B 1 38 ? 1.539 -18.469 1.242 1 98.06 38 HIS B N 1
ATOM 1103 C CA . HIS B 1 38 ? 0.279 -19.156 1.017 1 98.06 38 HIS B CA 1
ATOM 1104 C C . HIS B 1 38 ? 0.243 -19.797 -0.367 1 98.06 38 HIS B C 1
ATOM 1106 O O . HIS B 1 38 ? -0.723 -20.484 -0.716 1 98.06 38 HIS B O 1
ATOM 1112 N N . GLY B 1 39 ? 1.273 -19.484 -1.142 1 98.44 39 GLY B N 1
ATOM 1113 C CA . GLY B 1 39 ? 1.414 -20.141 -2.432 1 98.44 39 GLY B CA 1
ATOM 1114 C C . GLY B 1 39 ? 2.311 -21.359 -2.383 1 98.44 39 GLY B C 1
ATOM 1115 O O . GLY B 1 39 ? 2.924 -21.641 -1.353 1 98.44 39 GLY B O 1
ATOM 1116 N N . GLU B 1 40 ? 2.287 -22.078 -3.475 1 98.44 40 GLU B N 1
ATOM 1117 C CA . GLU B 1 40 ? 3.188 -23.219 -3.646 1 98.44 40 GLU B CA 1
ATOM 1118 C C . GLU B 1 40 ? 4.305 -22.891 -4.637 1 98.44 40 GLU B C 1
ATOM 1120 O O . GLU B 1 40 ? 4.039 -22.609 -5.805 1 98.44 40 GLU B O 1
ATOM 1125 N N . ARG B 1 41 ? 5.457 -23.016 -4.117 1 98.31 41 ARG B N 1
ATOM 1126 C CA . ARG B 1 41 ? 6.613 -22.797 -4.98 1 98.31 41 ARG B CA 1
ATOM 1127 C C . ARG B 1 41 ? 6.879 -24.016 -5.859 1 98.31 41 ARG B C 1
ATOM 1129 O O . ARG B 1 41 ? 7.008 -25.125 -5.352 1 98.31 41 ARG B O 1
ATOM 1136 N N . ARG B 1 42 ? 7.055 -23.75 -7.148 1 98.19 42 ARG B N 1
ATOM 1137 C CA . ARG B 1 42 ? 7.363 -24.844 -8.062 1 98.19 42 ARG B CA 1
ATOM 1138 C C . ARG B 1 42 ? 8.867 -24.953 -8.289 1 98.19 42 ARG B C 1
ATOM 1140 O O . ARG B 1 42 ? 9.625 -24.047 -7.926 1 98.19 42 ARG B O 1
ATOM 1147 N N . ASP B 1 43 ? 9.289 -26.016 -8.914 1 98.38 43 ASP B N 1
ATOM 1148 C CA . ASP B 1 43 ? 10.703 -26.297 -9.125 1 98.38 43 ASP B CA 1
ATOM 1149 C C . ASP B 1 43 ? 11.336 -25.25 -10.031 1 98.38 43 ASP B C 1
ATOM 1151 O O . ASP B 1 43 ? 12.516 -24.922 -9.875 1 98.38 43 ASP B O 1
ATOM 1155 N N . ASP B 1 44 ? 10.555 -24.719 -10.883 1 98.31 44 ASP B N 1
ATOM 1156 C CA . ASP B 1 44 ? 11.102 -23.75 -11.828 1 98.31 44 ASP B CA 1
ATOM 1157 C C . ASP B 1 44 ? 11.156 -22.344 -11.211 1 98.31 44 ASP B C 1
ATOM 1159 O O . ASP B 1 44 ? 11.602 -21.391 -11.859 1 98.31 44 ASP B O 1
ATOM 1163 N N . GLY B 1 45 ? 10.633 -22.141 -10 1 98.5 45 GLY B N 1
ATOM 1164 C CA . GLY B 1 45 ? 10.688 -20.875 -9.297 1 98.5 45 GLY B CA 1
ATOM 1165 C C . GLY B 1 45 ? 9.367 -20.125 -9.328 1 98.5 45 GLY B C 1
ATOM 1166 O O . GLY B 1 45 ? 9.219 -19.094 -8.656 1 98.5 45 GLY B O 1
ATOM 1167 N N . SER B 1 46 ? 8.445 -20.672 -10.133 1 98.81 46 SER B N 1
ATOM 1168 C CA . SER B 1 46 ? 7.137 -20.031 -10.18 1 98.81 46 SER B CA 1
ATOM 1169 C C . SER B 1 46 ? 6.336 -20.312 -8.914 1 98.81 46 SER B C 1
ATOM 1171 O O . SER B 1 46 ? 6.73 -21.141 -8.102 1 98.81 46 SER B O 1
ATOM 1173 N N . LEU B 1 47 ? 5.32 -19.531 -8.742 1 98.88 47 LEU B N 1
ATOM 1174 C CA . LEU B 1 47 ? 4.477 -19.641 -7.555 1 98.88 47 LEU B CA 1
ATOM 1175 C C . LEU B 1 47 ? 3.02 -19.859 -7.941 1 98.88 47 LEU B C 1
ATOM 1177 O O . LEU B 1 47 ? 2.465 -19.109 -8.75 1 98.88 47 LEU B O 1
ATOM 1181 N N . VAL B 1 48 ? 2.455 -20.828 -7.379 1 98.94 48 VAL B N 1
ATOM 1182 C CA . VAL B 1 48 ? 1.035 -21.078 -7.602 1 98.94 48 VAL B CA 1
ATOM 1183 C C . VAL B 1 48 ? 0.219 -20.5 -6.453 1 98.94 48 VAL B C 1
ATOM 1185 O O . VAL B 1 48 ? 0.331 -20.953 -5.309 1 98.94 48 VAL B O 1
ATOM 1188 N N . VAL B 1 49 ? -0.54 -19.516 -6.742 1 98.81 49 VAL B N 1
ATOM 1189 C CA . VAL B 1 49 ? -1.432 -18.891 -5.773 1 98.81 49 VAL B CA 1
ATOM 1190 C C . VAL B 1 49 ? -2.77 -19.625 -5.75 1 98.81 49 VAL B C 1
ATOM 1192 O O . VAL B 1 49 ? -3.371 -19.875 -6.797 1 98.81 49 VAL B O 1
ATOM 1195 N N . PRO B 1 50 ? -3.246 -19.969 -4.598 1 98.81 50 PRO B N 1
ATOM 1196 C CA . PRO B 1 50 ? -4.473 -20.766 -4.5 1 98.81 50 PRO B CA 1
ATOM 1197 C C . PRO B 1 50 ? -5.68 -20.062 -5.121 1 98.81 50 PRO B C 1
ATOM 1199 O O . PRO B 1 50 ? -5.805 -18.844 -5.02 1 98.81 50 PRO B O 1
ATOM 1202 N N . ALA B 1 51 ? -6.582 -20.859 -5.617 1 98.75 51 ALA B N 1
ATOM 1203 C CA . ALA B 1 51 ? -7.762 -20.375 -6.336 1 98.75 51 ALA B CA 1
ATOM 1204 C C . ALA B 1 51 ? -8.617 -19.484 -5.441 1 98.75 51 ALA B C 1
ATOM 1206 O O . ALA B 1 51 ? -9.18 -18.484 -5.902 1 98.75 51 ALA B O 1
ATOM 1207 N N . GLU B 1 52 ? -8.711 -19.859 -4.215 1 98.38 52 GLU B N 1
ATOM 1208 C CA . GLU B 1 52 ? -9.57 -19.125 -3.303 1 98.38 52 GLU B CA 1
ATOM 1209 C C . GLU B 1 52 ? -9.062 -17.688 -3.1 1 98.38 52 GLU B C 1
ATOM 1211 O O . GLU B 1 52 ? -9.852 -16.75 -3.025 1 98.38 52 GLU B O 1
ATOM 1216 N N . LEU B 1 53 ? -7.77 -17.547 -2.938 1 98.12 53 LEU B N 1
ATOM 1217 C CA . LEU B 1 53 ? -7.188 -16.219 -2.797 1 98.12 53 LEU B CA 1
ATOM 1218 C C . LEU B 1 53 ? -7.359 -15.414 -4.078 1 98.12 53 LEU B C 1
ATOM 1220 O O . LEU B 1 53 ? -7.711 -14.234 -4.031 1 98.12 53 LEU B O 1
ATOM 1224 N N . VAL B 1 54 ? -7.121 -16.016 -5.191 1 98.75 54 VAL B N 1
ATOM 1225 C CA . VAL B 1 54 ? -7.277 -15.367 -6.488 1 98.75 54 VAL B CA 1
ATOM 1226 C C . VAL B 1 54 ? -8.711 -14.867 -6.645 1 98.75 54 VAL B C 1
ATOM 1228 O O . VAL B 1 54 ? -8.938 -13.719 -7.023 1 98.75 54 VAL B O 1
ATOM 1231 N N . ALA B 1 55 ? -9.648 -15.711 -6.309 1 98.56 55 ALA B N 1
ATOM 1232 C CA . ALA B 1 55 ? -11.055 -15.359 -6.434 1 98.56 55 ALA B CA 1
ATOM 1233 C C . ALA B 1 55 ? -11.414 -14.195 -5.516 1 98.56 55 ALA B C 1
ATOM 1235 O O . ALA B 1 55 ? -12.172 -13.297 -5.902 1 98.56 55 ALA B O 1
ATOM 1236 N N . ARG B 1 56 ? -10.914 -14.281 -4.348 1 97.75 56 ARG B N 1
ATOM 1237 C CA . ARG B 1 56 ? -11.148 -13.203 -3.395 1 97.75 56 ARG B CA 1
ATOM 1238 C C . ARG B 1 56 ? -10.633 -11.875 -3.934 1 97.75 56 ARG B C 1
ATOM 1240 O O . ARG B 1 56 ? -11.336 -10.867 -3.889 1 97.75 56 ARG B O 1
ATOM 1247 N N . TRP B 1 57 ? -9.438 -11.883 -4.453 1 98 57 TRP B N 1
ATOM 1248 C CA . TRP B 1 57 ? -8.844 -10.648 -4.945 1 98 57 TRP B CA 1
ATOM 1249 C C . TRP B 1 57 ? -9.508 -10.203 -6.238 1 98 57 TRP B C 1
ATOM 1251 O O . TRP B 1 57 ? -9.688 -9 -6.477 1 98 57 TRP B O 1
ATOM 1261 N N . ASP B 1 58 ? -9.93 -11.133 -7.047 1 98.44 58 ASP B N 1
ATOM 1262 C CA . ASP B 1 58 ? -10.703 -10.773 -8.227 1 98.44 58 ASP B CA 1
ATOM 1263 C C . ASP B 1 58 ? -11.945 -9.969 -7.848 1 98.44 58 ASP B C 1
ATOM 1265 O O . ASP B 1 58 ? -12.234 -8.93 -8.453 1 98.44 58 ASP B O 1
ATOM 1269 N N . ALA B 1 59 ? -12.617 -10.461 -6.91 1 98.25 59 ALA B N 1
ATOM 1270 C CA . ALA B 1 59 ? -13.852 -9.805 -6.477 1 98.25 59 ALA B CA 1
ATOM 1271 C C . ALA B 1 59 ? -13.562 -8.414 -5.922 1 98.25 59 ALA B C 1
ATOM 1273 O O . ALA B 1 59 ? -14.266 -7.449 -6.242 1 98.25 59 ALA B O 1
ATOM 1274 N N . GLN B 1 60 ? -12.539 -8.305 -5.102 1 98.19 60 GLN B N 1
ATOM 1275 C CA . GLN B 1 60 ? -12.227 -7.027 -4.477 1 98.19 60 GLN B CA 1
ATOM 1276 C C . GLN B 1 60 ? -11.703 -6.027 -5.496 1 98.19 60 GLN B C 1
ATOM 1278 O O . GLN B 1 60 ? -11.984 -4.828 -5.406 1 98.19 60 GLN B O 1
ATOM 1283 N N . ILE B 1 61 ? -10.898 -6.492 -6.469 1 98.38 61 ILE B N 1
ATOM 1284 C CA . ILE B 1 61 ? -10.383 -5.641 -7.539 1 98.38 61 ILE B CA 1
ATOM 1285 C C .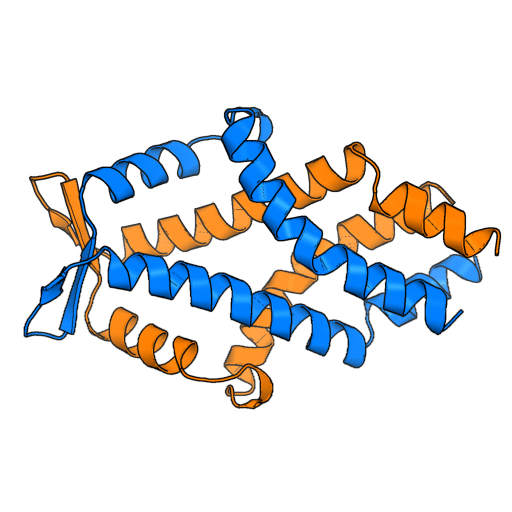 ILE B 1 61 ? -11.547 -5.035 -8.32 1 98.38 61 ILE B C 1
ATOM 1287 O O . ILE B 1 61 ? -11.5 -3.863 -8.703 1 98.38 61 ILE B O 1
ATOM 1291 N N . ALA B 1 62 ? -12.562 -5.75 -8.477 1 98.25 62 ALA B N 1
ATOM 1292 C CA . ALA B 1 62 ? -13.695 -5.336 -9.297 1 98.25 62 ALA B CA 1
ATOM 1293 C C . ALA B 1 62 ? -14.648 -4.449 -8.5 1 98.25 62 ALA B C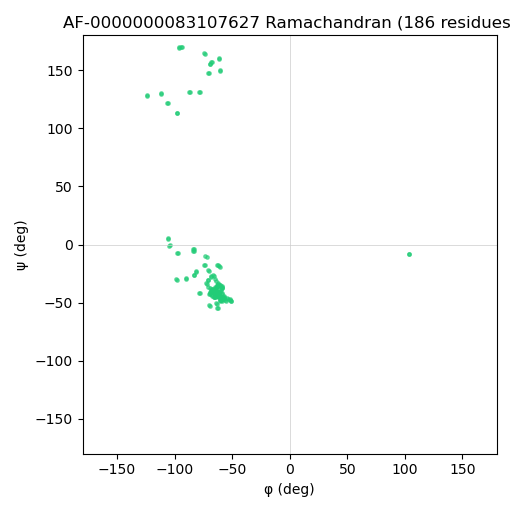 1
ATOM 1295 O O . ALA B 1 62 ? -15.617 -3.916 -9.047 1 98.25 62 ALA B O 1
ATOM 1296 N N . THR B 1 63 ? -14.398 -4.242 -7.219 1 98.56 63 THR B N 1
ATOM 1297 C CA . THR B 1 63 ? -15.312 -3.531 -6.332 1 98.56 63 THR B CA 1
ATOM 1298 C C . THR B 1 63 ? -14.719 -2.189 -5.91 1 98.56 63 THR B C 1
ATOM 1300 O O . THR B 1 63 ? -13.555 -2.117 -5.496 1 98.56 63 THR B O 1
ATOM 1303 N N . SER B 1 64 ? -15.5 -1.192 -6.059 1 98.25 64 SER B N 1
ATOM 1304 C CA . SER B 1 64 ? -15.039 0.106 -5.578 1 98.25 64 SER B CA 1
ATOM 1305 C C . SER B 1 64 ? -14.984 0.146 -4.055 1 98.25 64 SER B C 1
ATOM 1307 O O . SER B 1 64 ? -15.688 -0.62 -3.387 1 98.25 64 SER B O 1
ATOM 1309 N N . TYR B 1 65 ? -14.133 1.02 -3.547 1 98.62 65 TYR B N 1
ATOM 1310 C CA . TYR B 1 65 ? -13.984 1.128 -2.1 1 98.62 65 TYR B CA 1
ATOM 1311 C C . TYR B 1 65 ? -15.336 1.292 -1.421 1 98.62 65 TYR B C 1
ATOM 1313 O O . TYR B 1 65 ? -15.617 0.638 -0.414 1 98.62 65 TYR B O 1
ATOM 1321 N N . SER B 1 66 ? -16.156 2.217 -1.943 1 98 66 SER B N 1
ATOM 1322 C CA . SER B 1 66 ? -17.438 2.549 -1.322 1 98 66 SER B CA 1
ATOM 1323 C C . SER B 1 66 ? -18.359 1.336 -1.268 1 98 66 SER B C 1
ATOM 1325 O O . SER B 1 66 ? -19.281 1.286 -0.451 1 98 66 SER B O 1
ATOM 1327 N N . ASP B 1 67 ? -18.109 0.332 -2.078 1 98.38 67 ASP B N 1
ATOM 1328 C CA . ASP B 1 67 ? -19 -0.819 -2.184 1 98.38 67 ASP B CA 1
ATOM 1329 C C . ASP B 1 67 ? -18.422 -2.029 -1.454 1 98.38 67 ASP B C 1
ATOM 1331 O O . ASP B 1 67 ? -19.047 -3.09 -1.408 1 98.38 67 ASP B O 1
ATOM 1335 N N . LEU B 1 68 ? -17.266 -1.885 -0.872 1 98.38 68 LEU B N 1
ATOM 1336 C CA . LEU B 1 68 ? -16.672 -2.961 -0.095 1 98.38 68 LEU B CA 1
ATOM 1337 C C . LEU B 1 68 ? -17.469 -3.223 1.18 1 98.38 68 LEU B C 1
ATOM 1339 O O . LEU B 1 68 ? -18.203 -2.354 1.644 1 98.38 68 LEU B O 1
ATOM 1343 N N . SER B 1 69 ? -17.344 -4.453 1.742 1 98.12 69 SER B N 1
ATOM 1344 C CA . SER B 1 69 ? -17.859 -4.703 3.08 1 98.12 69 SER B CA 1
ATOM 1345 C C . SER B 1 69 ? -17.172 -3.816 4.117 1 98.12 69 SER B C 1
ATOM 1347 O O . SER B 1 69 ? -16.109 -3.27 3.861 1 98.12 69 SER B O 1
ATOM 1349 N N . LYS B 1 70 ? -17.797 -3.639 5.27 1 97.75 70 LYS B N 1
ATOM 1350 C CA . LYS B 1 70 ? -17.219 -2.828 6.336 1 97.75 70 LYS B CA 1
ATOM 1351 C C . LYS B 1 70 ? -15.859 -3.379 6.77 1 97.75 70 LYS B C 1
ATOM 1353 O O . LYS B 1 70 ? -14.938 -2.615 7.062 1 97.75 70 LYS B O 1
ATOM 1358 N N . GLU B 1 71 ? -15.719 -4.66 6.797 1 97.88 71 GLU B N 1
ATOM 1359 C CA . GLU B 1 71 ? -14.469 -5.297 7.176 1 97.88 71 GLU B CA 1
ATOM 1360 C C . GLU B 1 71 ? -13.359 -4.988 6.172 1 97.88 71 GLU B C 1
ATOM 1362 O O . GLU B 1 71 ? -12.227 -4.699 6.559 1 97.88 71 GLU B O 1
ATOM 1367 N N . GLU B 1 72 ? -13.703 -5.035 4.922 1 97.94 72 GLU B N 1
ATOM 1368 C CA . GLU B 1 72 ? -12.727 -4.746 3.875 1 97.94 72 GLU B CA 1
ATOM 1369 C C . GLU B 1 72 ? -12.328 -3.271 3.883 1 97.94 72 GLU B C 1
ATOM 1371 O O . GLU B 1 72 ? -11.156 -2.938 3.703 1 97.94 72 GLU B O 1
ATOM 1376 N N . GLN B 1 73 ? -13.281 -2.412 4.086 1 98.25 73 GLN B N 1
ATOM 1377 C CA . GLN B 1 73 ? -12.969 -0.994 4.234 1 98.25 73 GLN B CA 1
ATOM 1378 C C . GLN B 1 73 ? -12.016 -0.761 5.402 1 98.25 73 GLN B C 1
ATOM 1380 O O . GLN B 1 73 ? -11.047 -0.011 5.281 1 98.25 73 GLN B O 1
ATOM 1385 N N . GLN B 1 74 ? -12.32 -1.395 6.5 1 97.94 74 GLN B N 1
ATOM 1386 C CA . GLN B 1 74 ? -11.477 -1.251 7.684 1 97.94 74 GLN B CA 1
ATOM 1387 C C . GLN B 1 74 ? -10.062 -1.738 7.414 1 97.94 74 GLN B C 1
ATOM 1389 O O . GLN B 1 74 ? -9.094 -1.156 7.91 1 97.94 74 GLN B O 1
ATOM 1394 N N . SER B 1 75 ? -9.898 -2.781 6.598 1 97.75 75 SER B N 1
ATOM 1395 C CA . SER B 1 75 ? -8.578 -3.295 6.246 1 97.75 75 SER B CA 1
ATOM 1396 C C . SER B 1 75 ? -7.766 -2.254 5.484 1 97.75 75 SER B C 1
ATOM 1398 O O . SER B 1 75 ? -6.586 -2.049 5.773 1 97.75 75 SER B O 1
ATOM 1400 N N . ASP B 1 76 ? -8.438 -1.533 4.555 1 98.12 76 ASP B N 1
ATOM 1401 C CA . ASP B 1 76 ? -7.77 -0.462 3.826 1 98.12 76 ASP B CA 1
ATOM 1402 C C . ASP B 1 76 ? -7.41 0.697 4.754 1 98.12 76 ASP B C 1
ATOM 1404 O O . ASP B 1 76 ? -6.332 1.279 4.645 1 98.12 76 ASP B O 1
ATOM 1408 N N . GLN B 1 77 ? -8.32 0.995 5.688 1 98 77 GLN B N 1
ATOM 1409 C CA . GLN B 1 77 ? -8.094 2.082 6.629 1 98 77 GLN B CA 1
ATOM 1410 C C . GLN B 1 77 ? -6.926 1.763 7.562 1 98 77 GLN B C 1
ATOM 1412 O O . GLN B 1 77 ? -6.125 2.641 7.887 1 98 77 GLN B O 1
ATOM 1417 N N . ASP B 1 78 ? -6.84 0.547 7.961 1 97.56 78 ASP B N 1
ATOM 1418 C CA . ASP B 1 78 ? -5.754 0.13 8.844 1 97.56 78 ASP B CA 1
ATOM 1419 C C . ASP B 1 78 ? -4.398 0.309 8.164 1 97.56 78 ASP B C 1
ATOM 1421 O O . ASP B 1 78 ? -3.408 0.636 8.82 1 97.56 78 ASP B O 1
ATOM 1425 N N . GLN B 1 79 ? -4.316 0.097 6.871 1 97.31 79 GLN B N 1
ATOM 1426 C CA . GLN B 1 79 ? -3.066 0.324 6.152 1 97.31 79 GLN B CA 1
ATOM 1427 C C . GLN B 1 79 ? -2.711 1.809 6.121 1 97.31 79 GLN B C 1
ATOM 1429 O O . GLN B 1 79 ? -1.551 2.178 6.32 1 97.31 79 GLN B O 1
ATOM 1434 N N . VAL B 1 80 ? -3.705 2.658 5.941 1 97.31 80 VAL B N 1
ATOM 1435 C CA . VAL B 1 80 ? -3.498 4.102 5.926 1 97.31 80 VAL B CA 1
ATOM 1436 C C . VAL B 1 80 ? -3.031 4.574 7.301 1 97.31 80 VAL B C 1
ATOM 1438 O O . VAL B 1 80 ? -2.135 5.418 7.402 1 97.31 80 VAL B O 1
ATOM 1441 N N . ARG B 1 81 ? -3.582 4.008 8.336 1 96.75 81 ARG B N 1
ATOM 1442 C CA . ARG B 1 81 ? -3.301 4.438 9.703 1 96.75 81 ARG B CA 1
ATOM 1443 C C . ARG B 1 81 ? -1.828 4.234 10.047 1 96.75 81 ARG B C 1
ATOM 1445 O O . ARG B 1 81 ? -1.301 4.891 10.945 1 96.75 81 ARG B O 1
ATOM 1452 N N . ARG B 1 82 ? -1.161 3.457 9.305 1 96.06 82 ARG B N 1
ATOM 1453 C CA . ARG B 1 82 ? 0.253 3.205 9.57 1 96.06 82 ARG B CA 1
ATOM 1454 C C . ARG B 1 82 ? 1.097 4.43 9.242 1 96.06 82 ARG B C 1
ATOM 1456 O O . ARG B 1 82 ? 2.199 4.594 9.766 1 96.06 82 ARG B O 1
ATOM 1463 N N . TYR B 1 83 ? 0.547 5.289 8.391 1 97.06 83 TYR B N 1
ATOM 1464 C CA . TYR B 1 83 ? 1.297 6.457 7.941 1 97.06 83 TYR B CA 1
ATOM 1465 C C . TYR B 1 83 ? 1.062 7.645 8.867 1 97.06 83 TYR B C 1
ATOM 1467 O O . TYR B 1 83 ? 1.922 8.516 9 1 97.06 83 TYR B O 1
ATOM 1475 N N . LEU B 1 84 ? -0.101 7.688 9.484 1 95.38 84 LEU B N 1
ATOM 1476 C CA . LEU B 1 84 ? -0.615 8.914 10.078 1 95.38 84 LEU B CA 1
ATOM 1477 C C . LEU B 1 84 ? 0.227 9.336 11.281 1 95.38 84 LEU B C 1
ATOM 1479 O O . LEU B 1 84 ? 0.537 10.516 11.453 1 95.38 84 LEU B O 1
ATOM 1483 N N . PRO B 1 85 ? 0.722 8.375 12.148 1 94.94 85 PRO B N 1
ATOM 1484 C CA . PRO B 1 85 ? 1.545 8.812 13.273 1 94.94 85 PRO B CA 1
ATOM 1485 C C . PRO B 1 85 ? 2.832 9.508 12.828 1 94.94 85 PRO B C 1
ATOM 1487 O O . PRO B 1 85 ? 3.299 10.43 13.5 1 94.94 85 PRO B O 1
ATOM 1490 N N . ILE B 1 86 ? 3.363 9.07 11.742 1 96.88 86 ILE B N 1
ATOM 1491 C CA . ILE B 1 86 ? 4.594 9.656 11.219 1 96.88 86 ILE B CA 1
ATOM 1492 C C . ILE B 1 86 ? 4.324 11.062 10.711 1 96.88 86 ILE B C 1
ATOM 1494 O O . ILE B 1 86 ? 5.117 11.977 10.945 1 96.88 86 ILE B O 1
ATOM 1498 N N . ILE B 1 87 ? 3.193 11.234 10.047 1 96.19 87 ILE B N 1
ATOM 1499 C CA . ILE B 1 87 ? 2.807 12.523 9.492 1 96.19 87 ILE B CA 1
ATOM 1500 C C . ILE B 1 87 ? 2.51 13.5 10.625 1 96.19 87 ILE B C 1
ATOM 1502 O O . ILE B 1 87 ? 2.969 14.648 10.602 1 96.19 87 ILE B O 1
ATOM 1506 N N . VAL B 1 88 ? 1.792 13.023 11.625 1 94 88 VAL B N 1
ATOM 1507 C CA . VAL B 1 88 ? 1.48 13.844 12.789 1 94 88 VAL B CA 1
ATOM 1508 C C . VAL B 1 88 ? 2.773 14.289 13.469 1 94 88 VAL B C 1
ATOM 1510 O O . VAL B 1 88 ? 2.949 15.469 13.773 1 94 88 VAL B O 1
ATOM 1513 N N . ASP B 1 89 ? 3.639 13.375 13.68 1 94.62 89 ASP B N 1
ATOM 1514 C CA . ASP B 1 89 ? 4.914 13.68 14.32 1 94.62 89 ASP B CA 1
ATOM 1515 C C . ASP B 1 89 ? 5.691 14.734 13.531 1 94.62 89 ASP B C 1
ATOM 1517 O O . ASP B 1 89 ? 6.219 15.688 14.109 1 94.62 89 ASP B O 1
ATOM 1521 N N . ALA B 1 90 ? 5.762 14.57 12.266 1 94.62 90 ALA B N 1
ATOM 1522 C CA . ALA B 1 90 ? 6.523 15.484 11.422 1 94.62 90 ALA B CA 1
ATOM 1523 C C . ALA B 1 90 ? 5.934 16.891 11.461 1 94.62 90 ALA B C 1
ATOM 1525 O O . ALA B 1 90 ? 6.672 17.875 11.445 1 94.62 90 ALA B O 1
ATOM 1526 N N . LEU B 1 91 ? 4.613 16.953 11.531 1 93.5 91 LEU B N 1
ATOM 1527 C CA . LEU B 1 91 ? 3.938 18.25 11.453 1 93.5 91 LEU B CA 1
ATOM 1528 C C . LEU B 1 91 ? 3.912 18.938 12.82 1 93.5 91 LEU B C 1
ATOM 1530 O O . LEU B 1 91 ? 3.838 20.156 12.898 1 93.5 91 LEU B O 1
ATOM 1534 N N . THR B 1 92 ? 3.957 18.172 13.859 1 89.94 92 THR B N 1
ATOM 1535 C CA . THR B 1 92 ? 3.826 18.766 15.18 1 89.94 92 THR B CA 1
ATOM 1536 C C . THR B 1 92 ? 5.195 18.984 15.82 1 89.94 92 THR B C 1
ATOM 1538 O O . THR B 1 92 ? 5.336 19.766 16.75 1 89.94 92 THR B O 1
ATOM 1541 N N . ARG B 1 93 ? 6.18 18.234 15.57 1 80.38 93 ARG B N 1
ATOM 1542 C CA . ARG B 1 93 ? 7.52 18.469 16.094 1 80.38 93 ARG B CA 1
ATOM 1543 C C . ARG B 1 93 ? 8.148 19.703 15.469 1 80.38 93 ARG B C 1
ATOM 1545 O O . ARG B 1 93 ? 8.883 20.438 16.125 1 80.38 93 ARG B O 1
ATOM 1552 N N . GLU B 1 94 ? 8.156 19.719 14.125 1 60.34 94 GLU B N 1
ATOM 1553 C CA . GLU B 1 94 ? 8.852 20.828 13.5 1 60.34 94 GLU B CA 1
ATOM 1554 C C . GLU B 1 94 ? 8.062 22.141 13.656 1 60.34 94 GLU B C 1
ATOM 1556 O O . GLU B 1 94 ? 8.516 23.188 13.219 1 60.34 94 GLU B O 1
ATOM 1561 N N . GLY B 1 95 ? 6.836 22.094 14.102 1 47.91 95 GLY B N 1
ATOM 1562 C CA . GLY B 1 95 ? 6.246 23.375 14.43 1 47.91 95 GLY B CA 1
ATOM 1563 C C . GLY B 1 95 ? 6.531 23.828 15.852 1 47.91 95 GLY B C 1
ATOM 1564 O O . GLY B 1 95 ? 6.918 23.016 16.688 1 47.91 95 GLY B O 1
#

Secondary structure (DSSP, 8-state):
-HHHHHHHHHHT-HHHHHHHHHHHHHHHHHHHHHHHHHSEE-TTS-EEE-HHHHHHHHHHHTS-GGGS-HHHHHHHHHHHHTTHHHHHHHHHH--/-HHHHHHHHHHT-HHHHHHHHHHHHHHHHHHHHHHHHHSEE-TTS-EEE-HHHHHHHHHHHTS-GGGS-HHHHHHHHHHHHTTHHHHHHHHHH--

Organism: NCBI:txid185642

Solvent-accessible surface area (backbone atoms only — not comparable to full-atom values): 10305 Å² total; per-residue (Å²): 110,74,64,47,53,50,50,50,52,52,71,66,27,66,68,51,42,52,55,50,18,39,52,48,43,51,52,53,31,52,53,51,47,50,52,55,70,66,25,47,76,43,95,82,46,24,33,37,36,46,28,69,59,46,52,53,49,52,55,52,53,75,41,54,58,92,71,46,56,71,69,56,45,49,55,31,36,55,60,50,55,70,50,47,63,58,52,50,47,55,60,49,64,79,93,111,73,65,48,54,50,52,50,53,53,70,65,28,68,67,50,41,51,56,50,18,40,51,46,42,52,51,53,32,52,55,50,47,52,52,55,70,68,25,46,77,44,94,82,46,24,32,37,35,46,28,68,60,46,51,52,49,50,53,53,53,76,42,53,58,92,72,45,55,72,68,57,44,48,55,30,35,56,60,51,54,68,50,48,64,58,52,50,48,56,60,50,64,77,92

Sequence (190 aa):
MQSDNHIRKVLESDELMSRLAAVEHERWAHWQQYVHDHGERRDDGSLVVPAELVARWDAQIATSYSDLSKEEQQSDQDQVRRYLPIIVDALTREGMQSDNHIRKVLESDELMSRLAAVEHERWAHWQQYVHDHGERRDDGSLVVPAELVARWDAQIATSYSDLSKEEQQSDQDQVRRYLPIIVDALTREG